Protein AF-A0A7Z0JDM2-F1 (afdb_monomer_lite)

pLDDT: mean 87.89, std 12.02, range [37.66, 98.0]

Organism: NCBI:txid220378

Radius of gyration: 16.86 Å; chains: 1; bounding box: 41×43×47 Å

Secondary structure (DSSP, 8-state):
-----SHHHHHHH-HHHHHHHHTTT-BGGGHHHHHTSSEEETT-PPEEEEEE-TTS-EEEEETT-TTS-EEEEETTTEEEEEESSHHHHHHHHHH-TTHHHHHHHHHHHHHHHHHHHHHHHHHHHHHHHHHHSPTTS--HHHHHHHHHHHHHHHHHHHT-----HHHHHHHHHHHHHHHGGG--EEEEETTEEEEPP-----

Structure (mmCIF, N/CA/C/O backbone):
data_AF-A0A7Z0JDM2-F1
#
_entry.id   AF-A0A7Z0JDM2-F1
#
loop_
_atom_site.group_PDB
_atom_site.id
_atom_site.type_symbol
_atom_site.label_atom_id
_atom_site.label_alt_id
_atom_site.label_comp_id
_atom_site.label_asym_id
_atom_site.label_entity_id
_atom_site.label_seq_id
_atom_site.pdbx_PDB_ins_code
_atom_site.Cartn_x
_atom_site.Cartn_y
_atom_site.Cartn_z
_atom_site.occupancy
_atom_site.B_iso_or_equiv
_atom_site.auth_seq_id
_atom_site.auth_comp_id
_atom_site.auth_asym_id
_atom_site.auth_atom_id
_atom_site.pdbx_PDB_model_num
ATOM 1 N N . MET A 1 1 ? -9.140 -25.398 14.822 1.00 37.66 1 MET A N 1
ATOM 2 C CA . MET A 1 1 ? -7.981 -25.372 13.904 1.00 37.66 1 MET A CA 1
ATOM 3 C C . MET A 1 1 ? -8.508 -25.373 12.478 1.00 37.66 1 MET A C 1
ATOM 5 O O . MET A 1 1 ? -8.767 -26.439 11.939 1.00 37.66 1 MET A O 1
ATOM 9 N N . SER A 1 2 ? -8.770 -24.189 11.921 1.00 37.97 2 SER A N 1
ATOM 10 C CA . SER A 1 2 ? -9.191 -24.043 10.524 1.00 37.97 2 SER A CA 1
ATOM 11 C C . SER A 1 2 ? -7.970 -23.630 9.716 1.00 37.97 2 SER A C 1
ATOM 13 O O . SER A 1 2 ? -7.319 -22.648 10.064 1.00 37.97 2 SER A O 1
ATOM 15 N N . ALA A 1 3 ? -7.626 -24.400 8.691 1.00 42.16 3 ALA A N 1
ATOM 16 C CA . ALA A 1 3 ? -6.575 -24.034 7.758 1.00 42.16 3 ALA A CA 1
ATOM 17 C C . ALA A 1 3 ? -7.016 -22.788 6.968 1.00 42.16 3 ALA A C 1
ATOM 19 O O . ALA A 1 3 ? -7.964 -22.860 6.201 1.00 42.16 3 ALA A O 1
ATOM 20 N N . SER A 1 4 ? -6.366 -21.650 7.214 1.00 54.22 4 SER A N 1
ATOM 21 C CA . SER A 1 4 ? -5.873 -20.684 6.219 1.00 54.22 4 SER A CA 1
ATOM 22 C C . SER A 1 4 ? -6.609 -20.546 4.867 1.00 54.22 4 SER A C 1
ATOM 24 O O . SER A 1 4 ? -5.980 -20.663 3.821 1.00 54.22 4 SER A O 1
ATOM 26 N N . THR A 1 5 ? -7.916 -20.264 4.847 1.00 66.56 5 THR A N 1
ATOM 27 C CA . THR A 1 5 ? -8.686 -20.038 3.597 1.00 66.56 5 THR A CA 1
ATOM 28 C C . THR A 1 5 ? -8.937 -18.563 3.247 1.00 66.56 5 THR A C 1
ATOM 30 O O . THR A 1 5 ? -9.593 -18.287 2.245 1.00 66.56 5 THR A O 1
ATOM 33 N N . GLY A 1 6 ? -8.443 -17.617 4.050 1.00 89.25 6 GLY A N 1
ATOM 34 C CA . GLY A 1 6 ? -8.628 -16.173 3.839 1.00 89.25 6 GLY A CA 1
ATOM 35 C C . GLY A 1 6 ? -7.642 -15.546 2.845 1.00 89.25 6 GLY A C 1
ATOM 36 O O . GLY A 1 6 ? -6.632 -16.155 2.477 1.00 89.25 6 GLY A O 1
ATOM 37 N N . LEU A 1 7 ? -7.924 -14.320 2.402 1.00 94.75 7 LEU A N 1
ATOM 38 C CA . LEU A 1 7 ? -7.002 -13.516 1.597 1.00 94.75 7 LEU A CA 1
ATOM 39 C C . LEU A 1 7 ? -5.664 -13.293 2.314 1.00 94.75 7 LEU A C 1
ATOM 41 O O . LEU A 1 7 ? -4.624 -13.479 1.690 1.00 94.75 7 LEU A O 1
ATOM 45 N N . LEU A 1 8 ? -5.669 -12.990 3.612 1.00 91.69 8 LEU A N 1
ATOM 46 C CA . LEU A 1 8 ? -4.457 -12.795 4.409 1.00 91.69 8 LEU A CA 1
ATOM 47 C C . LEU A 1 8 ? -3.573 -14.041 4.391 1.00 91.69 8 LEU A C 1
ATOM 49 O O . LEU A 1 8 ? -2.353 -13.965 4.258 1.00 91.69 8 LEU A O 1
ATOM 53 N N . ALA A 1 9 ? -4.200 -15.210 4.499 1.00 91.62 9 ALA A N 1
ATOM 54 C CA . ALA A 1 9 ? -3.488 -16.474 4.481 1.00 91.62 9 ALA A CA 1
ATOM 55 C C . ALA A 1 9 ? -2.903 -16.793 3.097 1.00 91.62 9 ALA A C 1
ATOM 57 O O . ALA A 1 9 ? -1.787 -17.303 3.013 1.00 91.62 9 ALA A O 1
ATOM 58 N N . ARG A 1 10 ? -3.624 -16.464 2.016 1.00 95.19 10 ARG A N 1
ATOM 59 C CA . ARG A 1 10 ? -3.108 -16.575 0.642 1.00 95.19 10 ARG A CA 1
ATOM 60 C C . ARG A 1 10 ? -1.957 -15.606 0.390 1.00 95.19 10 ARG A C 1
ATOM 62 O O . ARG A 1 10 ? -0.949 -16.026 -0.163 1.00 95.19 10 ARG A O 1
ATOM 69 N N . LEU A 1 11 ? -2.082 -14.362 0.853 1.00 94.50 11 LEU A N 1
ATOM 70 C CA . LEU A 1 11 ? -1.040 -13.343 0.762 1.00 94.50 11 LEU A CA 1
ATOM 71 C C . LEU A 1 11 ? 0.246 -13.819 1.449 1.00 94.50 11 LEU A C 1
ATOM 73 O O . LEU A 1 11 ? 1.285 -13.902 0.807 1.00 94.50 11 LEU A O 1
ATOM 77 N N . ARG A 1 12 ? 0.153 -14.248 2.716 1.00 92.44 12 ARG A N 1
ATOM 78 C CA . ARG A 1 12 ? 1.291 -14.780 3.494 1.00 92.44 12 ARG A CA 1
ATOM 79 C C . ARG A 1 12 ? 1.858 -16.094 2.946 1.00 92.44 12 ARG A C 1
ATOM 81 O O . ARG A 1 12 ? 3.001 -16.434 3.226 1.00 92.44 12 ARG A O 1
ATOM 88 N N . GLY A 1 13 ? 1.058 -16.864 2.211 1.00 93.94 13 GLY A N 1
ATOM 89 C CA . GLY A 1 13 ? 1.480 -18.121 1.590 1.00 93.94 13 GLY A CA 1
ATOM 90 C C . GLY A 1 13 ? 2.076 -17.968 0.187 1.00 93.94 13 GLY A C 1
ATOM 91 O O . GLY A 1 13 ? 2.618 -18.941 -0.344 1.00 93.94 13 GLY A O 1
ATOM 92 N N . SER A 1 14 ? 1.970 -16.789 -0.428 1.00 95.75 14 SER A N 1
ATOM 93 C CA . SER A 1 14 ? 2.382 -16.559 -1.811 1.00 95.75 14 SER A CA 1
ATOM 94 C C . SER A 1 14 ? 3.833 -16.098 -1.889 1.00 95.75 14 SER A C 1
ATOM 96 O O . SER A 1 14 ? 4.184 -14.999 -1.469 1.00 95.75 14 SER A O 1
ATOM 98 N N . ARG A 1 15 ? 4.685 -16.917 -2.517 1.00 95.38 15 ARG A N 1
ATOM 99 C CA . ARG A 1 15 ? 6.071 -16.524 -2.828 1.00 95.38 15 ARG A CA 1
ATOM 100 C C . ARG A 1 15 ? 6.142 -15.373 -3.825 1.00 95.38 15 ARG A C 1
ATOM 102 O O . ARG A 1 15 ? 7.099 -14.612 -3.804 1.00 95.38 15 ARG A O 1
ATOM 109 N N . LEU A 1 16 ? 5.159 -15.284 -4.722 1.00 94.69 16 LEU A N 1
ATOM 110 C CA . LEU A 1 16 ? 5.090 -14.190 -5.680 1.00 94.69 16 LEU A CA 1
ATOM 111 C C . LEU A 1 16 ? 4.701 -12.884 -4.980 1.00 94.69 16 LEU A C 1
ATOM 113 O O . LEU A 1 16 ? 5.273 -11.851 -5.308 1.00 94.69 16 LEU A O 1
ATOM 117 N N . ALA A 1 17 ? 3.780 -12.929 -4.009 1.00 96.00 17 ALA A N 1
ATOM 118 C CA . ALA A 1 17 ? 3.463 -11.762 -3.189 1.00 96.00 17 ALA A CA 1
ATOM 119 C C . ALA A 1 17 ? 4.686 -11.282 -2.407 1.00 96.00 17 ALA A C 1
ATOM 121 O O . ALA A 1 17 ? 4.984 -10.097 -2.444 1.00 96.00 17 ALA A O 1
ATOM 122 N N . ASP A 1 18 ? 5.399 -12.196 -1.750 1.00 94.75 18 ASP A N 1
ATOM 123 C CA . ASP A 1 18 ? 6.598 -11.877 -0.969 1.00 94.75 18 ASP A CA 1
ATOM 124 C C . ASP A 1 18 ? 7.678 -11.184 -1.820 1.00 94.75 18 ASP A C 1
ATOM 126 O O . ASP A 1 18 ? 8.199 -10.130 -1.454 1.00 94.75 18 ASP A O 1
ATOM 130 N N . ASP A 1 19 ? 7.942 -11.717 -3.017 1.00 93.06 19 ASP A N 1
ATOM 131 C CA . ASP A 1 19 ? 8.900 -11.134 -3.959 1.00 93.06 19 ASP A CA 1
ATOM 132 C C . ASP A 1 19 ? 8.467 -9.745 -4.463 1.00 93.06 19 ASP A C 1
ATOM 134 O O . ASP A 1 19 ? 9.267 -8.813 -4.475 1.00 93.06 19 ASP A O 1
ATOM 138 N N . VAL A 1 20 ? 7.195 -9.583 -4.844 1.00 94.38 20 VAL A N 1
ATOM 139 C CA . VAL A 1 20 ? 6.641 -8.297 -5.307 1.00 94.38 20 VAL A CA 1
ATOM 140 C C . VAL A 1 20 ? 6.650 -7.247 -4.199 1.00 94.38 20 VAL A C 1
ATOM 142 O O . VAL A 1 20 ? 7.088 -6.122 -4.421 1.00 94.38 20 VAL A O 1
ATOM 145 N N . LEU A 1 21 ? 6.182 -7.600 -3.004 1.00 94.69 21 LEU A N 1
ATOM 146 C CA . LEU A 1 21 ? 6.058 -6.664 -1.890 1.00 94.69 21 LEU A CA 1
ATOM 147 C C . LEU A 1 21 ? 7.424 -6.245 -1.338 1.00 94.69 21 LEU A C 1
ATOM 149 O O . LEU A 1 21 ? 7.584 -5.089 -0.953 1.00 94.69 21 LEU A O 1
ATOM 153 N N . THR A 1 22 ? 8.439 -7.112 -1.409 1.00 92.88 22 THR A N 1
ATOM 154 C CA . THR A 1 22 ? 9.823 -6.738 -1.076 1.00 92.88 22 THR A CA 1
ATOM 155 C C . THR A 1 22 ? 10.328 -5.592 -1.959 1.00 92.88 22 THR A C 1
ATOM 157 O O . THR A 1 22 ? 10.968 -4.667 -1.460 1.00 92.88 22 THR A O 1
ATOM 160 N N . TRP A 1 23 ? 9.986 -5.579 -3.254 1.00 90.56 23 TRP A N 1
ATOM 161 C CA . TRP A 1 23 ? 10.304 -4.450 -4.141 1.00 90.56 23 TRP A CA 1
ATOM 162 C C . TRP A 1 23 ? 9.561 -3.159 -3.792 1.00 90.56 23 TRP A C 1
ATOM 164 O O . TRP A 1 23 ? 9.927 -2.088 -4.271 1.00 90.56 23 TRP A O 1
ATOM 174 N N . HIS A 1 24 ? 8.506 -3.248 -2.990 1.00 90.94 24 HIS A N 1
ATOM 175 C CA . HIS A 1 24 ? 7.689 -2.122 -2.544 1.00 90.94 24 HIS A CA 1
ATOM 176 C C . HIS A 1 24 ? 7.980 -1.714 -1.103 1.00 90.94 24 HIS A C 1
ATOM 178 O O . HIS A 1 24 ? 7.198 -0.965 -0.524 1.00 90.94 24 HIS A O 1
ATOM 184 N N . ASP A 1 25 ? 9.092 -2.199 -0.539 1.00 91.62 25 ASP A N 1
ATOM 185 C CA . ASP A 1 25 ? 9.454 -1.990 0.861 1.00 91.62 25 ASP A CA 1
ATOM 186 C C . ASP A 1 25 ? 8.323 -2.440 1.806 1.00 91.62 25 ASP A C 1
ATOM 188 O O . ASP A 1 25 ? 7.959 -1.751 2.751 1.00 91.62 25 ASP A O 1
ATOM 192 N N . CYS A 1 26 ? 7.715 -3.594 1.516 1.00 94.06 26 CYS A N 1
ATOM 193 C CA . CYS A 1 26 ? 6.616 -4.175 2.278 1.00 94.06 26 CYS A CA 1
ATOM 194 C C . CYS A 1 26 ? 6.942 -5.641 2.617 1.00 94.06 26 CYS A C 1
ATOM 196 O O . CYS A 1 26 ? 6.910 -6.524 1.765 1.00 94.06 26 CYS A O 1
ATOM 198 N N . TYR A 1 27 ? 7.273 -5.907 3.879 1.00 94.56 27 TYR A N 1
ATOM 199 C CA . TYR A 1 27 ? 7.766 -7.202 4.354 1.00 94.56 27 TYR A CA 1
ATOM 200 C C . TYR A 1 27 ? 6.697 -7.925 5.176 1.00 94.56 27 TYR A C 1
ATOM 202 O O . TYR A 1 27 ? 6.378 -7.528 6.301 1.00 94.56 27 TYR A O 1
ATOM 210 N N . LEU A 1 28 ? 6.139 -9.005 4.620 1.00 92.88 28 LEU A N 1
ATOM 211 C CA . LEU A 1 28 ? 5.093 -9.806 5.270 1.00 92.88 28 LEU A CA 1
ATOM 212 C C . LEU A 1 28 ? 5.624 -10.640 6.446 1.00 92.88 28 LEU A C 1
ATOM 214 O O . LEU A 1 28 ? 4.902 -10.878 7.413 1.00 92.88 28 LEU A O 1
ATOM 218 N N . ASP A 1 29 ? 6.880 -11.084 6.377 1.00 90.88 29 ASP A N 1
ATOM 219 C CA . ASP A 1 29 ? 7.553 -11.871 7.420 1.00 90.88 29 ASP A CA 1
ATOM 220 C C . ASP A 1 29 ? 7.843 -11.059 8.695 1.00 90.88 29 ASP A C 1
ATOM 222 O O . ASP A 1 29 ? 8.114 -11.623 9.756 1.00 90.88 29 ASP A O 1
ATOM 226 N N . ARG A 1 30 ? 7.714 -9.734 8.603 1.00 89.25 30 ARG A N 1
ATOM 227 C CA . ARG A 1 30 ? 7.890 -8.769 9.690 1.00 89.25 30 ARG A CA 1
ATOM 228 C C . ARG A 1 30 ? 6.589 -8.363 10.373 1.00 89.25 30 ARG A C 1
ATOM 230 O O . ARG A 1 30 ? 6.607 -7.477 11.221 1.00 89.25 30 ARG A O 1
ATOM 237 N N . SER A 1 31 ? 5.465 -9.020 10.072 1.00 86.50 31 SER A N 1
ATOM 238 C CA . SER A 1 31 ? 4.156 -8.637 10.620 1.00 86.50 31 SER A CA 1
ATOM 239 C C . SER A 1 31 ? 4.101 -8.613 12.154 1.00 86.50 31 SER A C 1
ATOM 241 O O . SER A 1 31 ? 3.341 -7.833 12.709 1.00 86.50 31 SER A O 1
ATOM 243 N N . GLY A 1 32 ? 4.922 -9.422 12.838 1.00 86.19 32 GLY A N 1
ATOM 244 C CA . GLY A 1 32 ? 5.008 -9.411 14.303 1.00 86.19 32 GLY A CA 1
ATOM 245 C C . GLY A 1 32 ? 5.517 -8.086 14.880 1.00 86.19 32 GLY A C 1
ATOM 246 O O . GLY A 1 32 ? 5.096 -7.704 15.960 1.00 86.19 32 GLY A O 1
ATOM 247 N N . TYR A 1 33 ? 6.351 -7.339 14.149 1.00 87.00 33 TYR A N 1
ATOM 248 C CA . TYR A 1 33 ? 6.764 -5.998 14.574 1.00 87.00 33 TYR A CA 1
ATOM 249 C C . TYR A 1 33 ? 5.623 -4.982 14.431 1.00 87.00 33 TYR A C 1
ATOM 251 O O . TYR A 1 33 ? 5.499 -4.083 15.254 1.00 87.00 33 TYR A O 1
ATOM 259 N N . ALA A 1 34 ? 4.756 -5.152 13.426 1.00 86.44 34 ALA A N 1
ATOM 260 C CA . ALA A 1 34 ? 3.561 -4.323 13.270 1.00 86.44 34 ALA A CA 1
ATOM 261 C C . ALA A 1 34 ? 2.532 -4.562 14.393 1.00 86.44 34 ALA A C 1
ATOM 263 O O . ALA A 1 34 ? 1.812 -3.638 14.760 1.00 86.44 34 ALA A O 1
ATOM 264 N N . ASP A 1 35 ? 2.480 -5.775 14.961 1.00 86.31 35 ASP A N 1
ATOM 265 C CA . ASP A 1 35 ? 1.651 -6.092 16.138 1.00 86.31 35 ASP A CA 1
ATOM 266 C C . ASP A 1 35 ? 2.155 -5.406 17.425 1.00 86.31 35 ASP A C 1
ATOM 268 O O . ASP A 1 35 ? 1.399 -5.252 18.383 1.00 86.31 35 ASP A O 1
ATOM 272 N N . GLU A 1 36 ? 3.432 -5.014 17.466 1.00 87.44 36 GLU A N 1
ATOM 273 C CA . GLU A 1 36 ? 4.082 -4.414 18.638 1.00 87.44 36 GLU A CA 1
ATOM 274 C C . GLU A 1 36 ? 4.036 -2.878 18.638 1.00 87.44 36 GLU A C 1
ATOM 276 O O . GLU A 1 36 ? 4.445 -2.254 19.621 1.00 87.44 36 GLU A O 1
ATOM 281 N N . VAL A 1 37 ? 3.534 -2.251 17.567 1.00 86.31 37 VAL A N 1
ATOM 282 C CA . VAL A 1 37 ? 3.413 -0.789 17.504 1.00 86.31 37 VAL A CA 1
ATOM 283 C C . VAL A 1 37 ? 2.395 -0.334 18.556 1.00 86.31 37 VAL A C 1
ATOM 285 O O . VAL A 1 37 ? 1.316 -0.924 18.641 1.00 86.31 37 VAL A O 1
ATOM 288 N N . PRO A 1 38 ? 2.696 0.709 19.351 1.00 88.25 38 PRO A N 1
ATOM 289 C CA . PRO A 1 38 ? 1.828 1.197 20.424 1.00 88.25 38 PRO A CA 1
ATOM 290 C C . PRO A 1 38 ? 0.604 1.953 19.878 1.00 88.25 38 PRO A C 1
ATOM 292 O O . PRO A 1 38 ? 0.404 3.131 20.159 1.00 88.25 38 PRO A O 1
ATOM 295 N N . LEU A 1 39 ? -0.227 1.280 19.083 1.00 89.06 39 LEU A N 1
ATOM 296 C CA . LEU A 1 39 ? -1.452 1.816 18.507 1.00 89.06 39 LEU A CA 1
ATOM 297 C C . LEU A 1 39 ? -2.675 1.091 19.056 1.00 89.06 39 LEU A C 1
ATOM 299 O O . LEU A 1 39 ? -2.671 -0.118 19.281 1.00 89.06 39 LEU A O 1
ATOM 303 N N . ALA A 1 40 ? -3.763 1.834 19.199 1.00 89.94 40 ALA A N 1
ATOM 304 C CA . ALA A 1 40 ? -5.080 1.295 19.485 1.00 89.94 40 ALA A CA 1
ATOM 305 C C . ALA A 1 40 ? -6.139 2.004 18.642 1.00 89.94 40 ALA A C 1
ATOM 307 O O . ALA A 1 40 ? -5.976 3.157 18.250 1.00 89.94 40 ALA A O 1
ATOM 308 N N . LEU A 1 41 ? -7.254 1.327 18.386 1.00 89.75 41 LEU A N 1
ATOM 309 C CA . LEU A 1 41 ? -8.452 1.979 17.868 1.00 89.75 41 LEU A CA 1
ATOM 310 C C . LEU A 1 41 ? -9.274 2.516 19.038 1.00 89.75 41 LEU A C 1
ATOM 312 O O . LEU A 1 41 ? -9.423 1.826 20.047 1.00 89.75 41 LEU A O 1
ATOM 316 N N . GLU A 1 42 ? -9.872 3.701 18.892 1.00 88.56 42 GLU A N 1
ATOM 317 C CA . GLU A 1 42 ? -10.805 4.236 19.901 1.00 88.56 42 GLU A CA 1
ATOM 318 C C . GLU A 1 42 ? -11.982 3.275 20.151 1.00 88.56 42 GLU A C 1
ATOM 320 O O . GLU A 1 42 ? -12.463 3.134 21.274 1.00 88.56 42 GLU A O 1
ATOM 325 N N . SER A 1 43 ? -12.395 2.533 19.117 1.00 86.94 43 SER A N 1
ATOM 326 C CA . SER A 1 43 ? -13.428 1.497 19.212 1.00 86.94 43 SER A CA 1
ATOM 327 C C . SER A 1 43 ? -13.055 0.326 20.133 1.00 86.94 43 SER A C 1
ATOM 329 O O . SER A 1 43 ? -13.930 -0.457 20.507 1.00 86.94 43 SER A O 1
ATOM 331 N N . GLY A 1 44 ? -11.772 0.172 20.475 1.00 89.25 44 GLY A N 1
ATOM 332 C CA . GLY A 1 44 ? -11.234 -0.968 21.214 1.00 89.25 44 GLY A CA 1
ATOM 333 C C . GLY A 1 44 ? -11.106 -2.249 20.384 1.00 89.25 44 GLY A C 1
ATOM 334 O O . GLY A 1 44 ? -10.741 -3.292 20.929 1.00 89.25 44 GLY A O 1
ATOM 335 N N . GLU A 1 45 ? -11.407 -2.207 19.082 1.00 89.94 45 GLU A N 1
ATOM 336 C CA . GLU A 1 45 ? -11.144 -3.335 18.189 1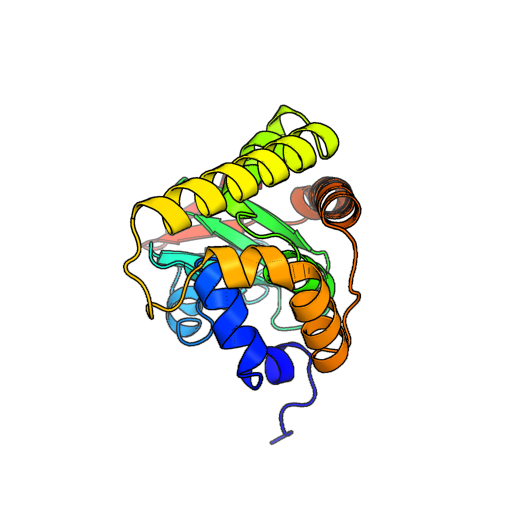.00 89.94 45 GLU A CA 1
ATOM 337 C C . GLU A 1 45 ? -9.629 -3.582 18.061 1.00 89.94 45 GLU A C 1
ATOM 339 O O . GLU A 1 45 ? -8.846 -2.627 18.060 1.00 89.94 45 GLU A O 1
ATOM 344 N N . PRO A 1 46 ? -9.189 -4.850 17.952 1.00 90.38 46 PRO A N 1
ATOM 345 C CA . PRO A 1 46 ? -7.768 -5.163 17.855 1.00 90.38 46 PRO A CA 1
ATOM 346 C C . PRO A 1 46 ? -7.175 -4.646 16.545 1.00 90.38 46 PRO A C 1
ATOM 348 O O . PRO A 1 46 ? -7.836 -4.666 15.508 1.00 90.38 46 PRO A O 1
ATOM 351 N N . LEU A 1 47 ? -5.903 -4.264 16.575 1.00 91.75 47 LEU A N 1
ATOM 352 C CA . LEU A 1 47 ? -5.095 -4.082 15.374 1.00 91.75 47 LEU A CA 1
ATOM 353 C C . LEU A 1 47 ? -4.309 -5.362 15.115 1.00 91.75 47 LEU A C 1
ATOM 355 O O . LEU A 1 47 ? -3.807 -5.985 16.047 1.00 91.75 47 LEU A O 1
ATOM 359 N N . VAL A 1 48 ? -4.251 -5.773 13.852 1.00 92.00 48 VAL A N 1
ATOM 360 C CA . VAL A 1 48 ? -3.486 -6.942 13.416 1.00 92.00 48 VAL A CA 1
ATOM 361 C C . VAL A 1 48 ? -2.444 -6.496 12.407 1.00 92.00 48 VAL A C 1
ATOM 363 O O . VAL A 1 48 ? -2.784 -5.947 11.358 1.00 92.00 48 VAL A O 1
ATOM 366 N N . GLY A 1 49 ? -1.181 -6.765 12.704 1.00 92.12 49 GLY A N 1
ATOM 367 C CA . GLY A 1 49 ? -0.047 -6.500 11.841 1.00 92.12 49 GLY A CA 1
ATOM 368 C C . GLY A 1 49 ? -0.153 -7.264 10.525 1.00 92.12 49 GLY A C 1
ATOM 369 O O . GLY A 1 49 ? -0.293 -8.493 10.484 1.00 92.12 49 GLY A O 1
ATOM 370 N N . LEU A 1 50 ? -0.075 -6.529 9.420 1.00 92.50 50 LEU A N 1
ATOM 371 C CA . LEU A 1 50 ? -0.054 -7.071 8.065 1.00 92.50 50 LEU A CA 1
ATOM 372 C C . LEU A 1 50 ? 1.386 -7.238 7.573 1.00 92.50 50 LEU A C 1
ATOM 374 O O . LEU A 1 50 ? 1.751 -8.326 7.128 1.00 92.50 50 LEU A O 1
ATOM 378 N N . ALA A 1 51 ? 2.175 -6.169 7.666 1.00 94.00 51 ALA A N 1
ATOM 379 C CA . ALA A 1 51 ? 3.545 -6.066 7.169 1.00 94.00 51 ALA A CA 1
ATOM 380 C C . ALA A 1 51 ? 4.258 -4.871 7.819 1.00 94.00 51 ALA A C 1
ATOM 382 O O . ALA A 1 51 ? 3.608 -4.030 8.443 1.00 94.00 51 ALA A O 1
ATOM 383 N N . THR A 1 52 ? 5.564 -4.740 7.594 1.00 94.19 52 THR A N 1
ATOM 384 C CA . THR A 1 52 ? 6.301 -3.496 7.874 1.00 94.19 52 THR A CA 1
ATOM 385 C C . THR A 1 52 ? 7.114 -3.046 6.674 1.00 94.19 52 THR A C 1
ATOM 387 O O . THR A 1 52 ? 7.356 -3.824 5.753 1.00 94.19 52 THR A O 1
ATOM 390 N N . THR A 1 53 ? 7.596 -1.811 6.715 1.00 92.38 53 THR A N 1
ATOM 391 C CA . THR A 1 53 ? 8.669 -1.338 5.843 1.00 92.38 53 THR A CA 1
ATOM 392 C C . THR A 1 53 ? 10.042 -1.694 6.402 1.00 92.38 53 THR A C 1
ATOM 394 O O . THR A 1 53 ? 10.172 -2.158 7.544 1.00 92.38 53 THR A O 1
ATOM 397 N N . GLY A 1 54 ? 11.094 -1.486 5.606 1.00 88.69 54 GLY A N 1
ATOM 398 C CA . GLY A 1 54 ? 12.475 -1.597 6.070 1.00 88.69 54 GLY A CA 1
ATOM 399 C C . GLY A 1 54 ? 12.812 -0.563 7.148 1.00 88.69 54 GLY A C 1
ATOM 400 O O . GLY A 1 54 ? 13.643 -0.839 8.012 1.00 88.69 54 GLY A O 1
ATOM 401 N N . GLY A 1 55 ? 12.126 0.585 7.121 1.00 86.44 55 GLY A N 1
ATOM 402 C CA . GLY A 1 55 ? 12.258 1.685 8.079 1.00 86.44 55 GLY A CA 1
ATOM 403 C C . GLY A 1 55 ? 11.422 1.551 9.357 1.00 86.44 55 GLY A C 1
ATOM 404 O O . GLY A 1 55 ? 11.537 2.405 10.225 1.00 86.44 55 GLY A O 1
ATOM 405 N N . GLY A 1 56 ? 10.607 0.499 9.500 1.00 86.75 56 GLY A N 1
ATOM 406 C CA . GLY A 1 56 ? 9.803 0.256 10.708 1.00 86.75 56 GLY A CA 1
ATOM 407 C C . GLY A 1 56 ? 8.385 0.839 10.684 1.00 86.75 56 GLY A C 1
ATOM 408 O O . GLY A 1 56 ? 7.627 0.619 11.627 1.00 86.75 56 GLY A O 1
ATOM 409 N N . ALA A 1 57 ? 7.986 1.506 9.599 1.00 90.56 57 ALA A N 1
ATOM 410 C CA . ALA A 1 57 ? 6.588 1.862 9.379 1.00 90.56 57 ALA A CA 1
ATOM 411 C C . ALA A 1 57 ? 5.743 0.592 9.194 1.00 90.56 57 ALA A C 1
ATOM 413 O O . ALA A 1 57 ? 6.247 -0.449 8.760 1.00 90.56 57 ALA A O 1
ATOM 414 N N . SER A 1 58 ? 4.466 0.651 9.554 1.00 92.94 58 SER A N 1
ATOM 415 C CA . SER A 1 58 ? 3.647 -0.545 9.749 1.00 92.94 58 SER A CA 1
ATOM 416 C C . SER A 1 58 ? 2.353 -0.505 8.955 1.00 92.94 58 SER A C 1
ATOM 418 O O . SER A 1 58 ? 1.685 0.518 8.856 1.00 92.94 58 SER A O 1
ATOM 420 N N . PHE A 1 59 ? 1.986 -1.657 8.406 1.00 94.00 59 PHE A N 1
ATOM 421 C CA . PHE A 1 59 ? 0.713 -1.896 7.742 1.00 94.00 59 PHE A CA 1
ATOM 422 C C . PHE A 1 59 ? -0.167 -2.700 8.695 1.00 94.00 59 PHE A C 1
ATOM 424 O O . PHE A 1 59 ? 0.251 -3.767 9.151 1.00 94.00 59 PHE A O 1
ATOM 431 N N . LEU A 1 60 ? -1.371 -2.218 8.999 1.00 93.81 60 LEU A N 1
ATOM 432 C CA . LEU A 1 60 ? -2.255 -2.816 9.999 1.00 93.81 60 LEU A CA 1
ATOM 433 C C . LEU A 1 60 ? -3.669 -3.029 9.450 1.00 93.81 60 LEU A C 1
ATOM 435 O O . LEU A 1 60 ? -4.159 -2.255 8.630 1.00 93.81 60 LEU A O 1
ATOM 439 N N . LEU A 1 61 ? -4.325 -4.085 9.928 1.00 93.81 61 LEU A N 1
ATOM 440 C CA . LEU A 1 61 ? -5.723 -4.429 9.676 1.00 93.81 61 LEU A CA 1
ATOM 441 C C . LEU A 1 61 ? -6.552 -4.187 10.944 1.00 93.81 61 LEU A C 1
ATOM 443 O O . LEU A 1 61 ? -6.212 -4.688 12.019 1.00 93.81 61 LEU A O 1
ATOM 447 N N . CYS A 1 62 ? -7.671 -3.480 10.815 1.00 91.69 62 CYS A N 1
ATOM 448 C CA . CYS A 1 62 ? -8.602 -3.246 11.916 1.00 91.69 62 CYS A CA 1
ATOM 449 C C . CYS A 1 62 ? -9.417 -4.510 12.240 1.00 91.69 62 CYS A C 1
ATOM 451 O O . CYS A 1 62 ? -9.868 -5.224 11.355 1.00 91.69 62 CYS A O 1
ATOM 453 N N . GLY A 1 63 ? -9.657 -4.811 13.511 1.00 81.12 63 GLY A N 1
ATOM 454 C CA . GLY A 1 63 ? -10.591 -5.851 13.958 1.00 81.12 63 GLY A CA 1
ATOM 455 C C . GLY A 1 63 ? -10.234 -7.306 13.618 1.00 81.12 63 GLY A C 1
ATOM 456 O O . GLY A 1 63 ? -11.035 -8.193 13.910 1.00 81.12 63 GLY A O 1
ATOM 457 N N . GLY A 1 64 ? -9.075 -7.580 13.005 1.00 73.00 64 GLY A N 1
ATOM 458 C CA . GLY A 1 64 ? -8.635 -8.925 12.599 1.00 73.00 64 GLY A CA 1
ATOM 459 C C . GLY A 1 64 ? -9.520 -9.637 11.562 1.00 73.00 64 GLY A C 1
ATOM 460 O O . GLY A 1 64 ? -9.278 -10.805 11.255 1.00 73.00 64 GLY A O 1
ATOM 461 N N . ASP A 1 65 ? -10.530 -8.953 11.022 1.00 84.25 65 ASP A N 1
ATOM 462 C CA . ASP A 1 65 ? -11.411 -9.425 9.951 1.00 84.25 65 ASP A CA 1
ATOM 463 C C . ASP A 1 65 ? -10.982 -8.770 8.633 1.00 84.25 65 ASP A C 1
ATOM 465 O O . ASP A 1 65 ? -10.804 -7.561 8.551 1.00 84.25 65 ASP A O 1
ATOM 469 N N . GLU A 1 66 ? -10.847 -9.566 7.575 1.00 88.75 66 GLU A N 1
ATOM 470 C CA . GLU A 1 66 ? -10.434 -9.113 6.243 1.00 88.75 66 GLU A CA 1
ATOM 471 C C . GLU A 1 66 ? -11.414 -8.115 5.607 1.00 88.75 66 GLU A C 1
ATOM 473 O O . GLU A 1 66 ? -11.071 -7.498 4.606 1.00 88.75 66 GLU A O 1
ATOM 478 N N . ARG A 1 67 ? -12.624 -7.955 6.156 1.00 89.50 67 ARG A N 1
ATOM 479 C CA . ARG A 1 67 ? -13.636 -6.975 5.713 1.00 89.50 67 ARG A CA 1
ATOM 480 C C . ARG A 1 67 ? -13.523 -5.609 6.380 1.00 89.50 67 ARG A C 1
ATOM 482 O O . ARG A 1 67 ? -14.387 -4.758 6.172 1.00 89.50 67 ARG A O 1
ATOM 489 N N . ARG A 1 68 ? -12.537 -5.437 7.250 1.00 90.00 68 ARG A N 1
ATOM 490 C CA . ARG A 1 68 ? -12.310 -4.198 7.982 1.00 90.00 68 ARG A CA 1
ATOM 491 C C . ARG A 1 68 ? -11.209 -3.379 7.320 1.00 90.00 68 ARG A C 1
ATOM 493 O O . ARG A 1 68 ? -10.363 -3.959 6.635 1.00 90.00 68 ARG A O 1
ATOM 500 N N . PRO A 1 69 ? -11.187 -2.058 7.559 1.00 93.62 69 PRO A N 1
ATOM 501 C CA . PRO A 1 69 ? -10.179 -1.198 6.973 1.00 93.62 69 PRO A CA 1
ATOM 502 C C . PRO A 1 69 ? -8.759 -1.655 7.281 1.00 93.62 69 PRO A C 1
ATOM 504 O O . PRO A 1 69 ? -8.481 -2.189 8.357 1.00 93.62 69 PRO A O 1
ATOM 507 N N . ALA A 1 70 ? -7.862 -1.392 6.341 1.00 94.19 70 ALA A N 1
ATOM 508 C CA . ALA A 1 70 ? -6.432 -1.502 6.561 1.00 94.19 70 ALA A CA 1
ATOM 509 C C . ALA A 1 70 ? -5.783 -0.138 6.349 1.00 94.19 70 ALA A C 1
ATOM 511 O O . ALA A 1 70 ? -6.238 0.661 5.524 1.00 94.19 70 ALA A O 1
ATOM 512 N N . PHE A 1 71 ? -4.718 0.131 7.090 1.00 92.94 71 PHE A N 1
ATOM 513 C CA . PHE A 1 71 ? -4.002 1.393 7.020 1.00 92.94 71 PHE A CA 1
ATOM 514 C C . PHE A 1 71 ? -2.494 1.197 7.139 1.00 92.94 71 PHE A C 1
ATOM 516 O O . PHE A 1 71 ? -2.009 0.177 7.623 1.00 92.94 71 PHE A O 1
ATOM 523 N N . TYR A 1 72 ? -1.766 2.192 6.663 1.00 92.06 72 TYR A N 1
ATOM 524 C CA . TYR A 1 72 ? -0.343 2.375 6.874 1.00 92.06 72 TYR A CA 1
ATOM 525 C C . TYR A 1 72 ? -0.138 3.421 7.968 1.00 92.06 72 TYR A C 1
ATOM 527 O O . TYR A 1 72 ? -0.878 4.401 8.022 1.00 92.06 72 TYR A O 1
ATOM 535 N N . TYR A 1 73 ? 0.845 3.204 8.828 1.00 90.00 73 TYR A N 1
ATOM 536 C CA . TYR A 1 73 ? 1.275 4.131 9.865 1.00 90.00 73 TYR A CA 1
ATOM 537 C C . TYR A 1 73 ? 2.783 4.338 9.758 1.00 90.00 73 TYR A C 1
ATOM 539 O O . TYR A 1 73 ? 3.531 3.356 9.700 1.00 90.00 73 TYR A O 1
ATOM 547 N N . ASP A 1 74 ? 3.214 5.596 9.775 1.00 84.25 74 ASP A N 1
ATOM 548 C CA . ASP A 1 74 ? 4.612 5.977 9.948 1.00 84.25 74 ASP A CA 1
ATOM 549 C C . ASP A 1 74 ? 4.837 6.736 11.258 1.00 84.25 74 ASP A C 1
ATOM 551 O O . ASP A 1 74 ? 3.924 7.294 11.861 1.00 84.25 74 ASP A O 1
ATOM 555 N N . ASP A 1 75 ? 6.091 6.758 11.701 1.00 72.06 75 ASP A N 1
ATOM 556 C CA . ASP A 1 75 ? 6.547 7.462 12.903 1.00 72.06 75 ASP A CA 1
ATOM 557 C C . ASP A 1 75 ? 6.451 8.997 12.794 1.00 72.06 75 ASP A C 1
ATOM 559 O O . ASP A 1 75 ? 6.791 9.710 13.737 1.00 72.06 75 ASP A O 1
ATOM 563 N N . ALA A 1 76 ? 5.952 9.514 11.667 1.00 62.97 76 ALA A N 1
ATOM 564 C CA . ALA A 1 76 ? 5.652 10.921 11.438 1.00 62.97 76 ALA A CA 1
ATOM 565 C C . ALA A 1 76 ? 4.240 11.320 11.915 1.00 62.97 76 ALA A C 1
ATOM 567 O O . ALA A 1 76 ? 3.694 12.327 11.456 1.00 62.97 76 ALA A O 1
ATOM 568 N N . ASP A 1 77 ? 3.654 10.544 12.834 1.00 65.00 77 ASP A N 1
ATOM 569 C CA . ASP A 1 77 ? 2.322 10.758 13.410 1.00 65.00 77 ASP A CA 1
ATOM 570 C C . ASP A 1 77 ? 1.213 10.835 12.352 1.00 65.00 77 ASP A C 1
ATOM 572 O O . ASP A 1 77 ? 0.264 11.613 12.481 1.00 65.00 77 ASP A O 1
ATOM 576 N N . SER A 1 78 ? 1.320 10.032 11.291 1.00 73.69 78 SER A N 1
ATOM 577 C CA . SER A 1 78 ? 0.324 10.008 10.228 1.00 73.69 78 SER A CA 1
ATOM 578 C C . SER A 1 78 ? -0.176 8.599 9.939 1.00 73.69 78 SER A C 1
ATOM 580 O O . SER A 1 78 ? 0.529 7.597 10.071 1.00 73.69 78 SER A O 1
ATOM 582 N N . VAL A 1 79 ? -1.450 8.524 9.561 1.00 84.25 79 VAL A N 1
ATOM 583 C CA . VAL A 1 79 ? -2.080 7.292 9.094 1.00 84.25 79 VAL A CA 1
ATOM 584 C C . VAL A 1 79 ? -2.500 7.489 7.642 1.00 84.25 79 VAL A C 1
ATOM 586 O O . VAL A 1 79 ? -2.984 8.546 7.251 1.00 84.25 79 VAL A O 1
ATOM 589 N N . LEU A 1 80 ? -2.349 6.464 6.818 1.00 88.44 80 LEU A N 1
ATOM 590 C CA . LEU A 1 80 ? -2.901 6.424 5.472 1.00 88.44 80 LEU A CA 1
ATOM 591 C C . LEU A 1 80 ? -3.861 5.246 5.392 1.00 88.44 80 LEU A C 1
ATOM 593 O O . LEU A 1 80 ? -3.437 4.095 5.464 1.00 88.44 80 LEU A O 1
ATOM 597 N N . VAL A 1 81 ? -5.156 5.512 5.223 1.00 92.50 81 VAL A N 1
ATOM 598 C CA . VAL A 1 81 ? -6.129 4.440 4.980 1.00 92.50 81 VAL A CA 1
ATOM 599 C C . VAL A 1 81 ? -5.852 3.844 3.610 1.00 92.50 81 VAL A C 1
ATOM 601 O O . VAL A 1 81 ? -5.964 4.537 2.607 1.00 92.50 81 VAL A O 1
ATOM 604 N N . LEU A 1 82 ? -5.516 2.559 3.569 1.00 93.00 82 LEU A N 1
ATOM 605 C CA . LEU A 1 82 ? -5.202 1.836 2.341 1.00 93.00 82 LEU A CA 1
ATOM 606 C C . LEU A 1 82 ? -6.435 1.187 1.720 1.00 93.00 82 LEU A C 1
ATOM 608 O O . LEU A 1 82 ? -6.428 0.871 0.542 1.00 93.00 82 LEU A O 1
ATOM 612 N N . GLY A 1 83 ? -7.499 0.959 2.480 1.00 92.88 83 GLY A N 1
ATOM 613 C CA . GLY A 1 83 ? -8.704 0.344 1.937 1.00 92.88 83 GLY A CA 1
ATOM 614 C C . GLY A 1 83 ? -9.799 0.192 2.977 1.00 92.88 83 GLY A C 1
ATOM 615 O O . GLY A 1 83 ? -9.529 0.219 4.177 1.00 92.88 83 GLY A O 1
ATOM 616 N N . ARG A 1 84 ? -11.034 -0.010 2.511 1.00 94.69 84 ARG A N 1
ATOM 617 C CA . ARG A 1 84 ? -12.190 -0.401 3.342 1.00 94.69 84 ARG A CA 1
ATOM 618 C C . ARG A 1 84 ? -12.082 -1.827 3.857 1.00 94.69 84 ARG A C 1
ATOM 620 O O . ARG A 1 84 ? -12.695 -2.163 4.864 1.00 94.69 84 ARG A O 1
ATOM 627 N N . ASP A 1 85 ? -11.329 -2.648 3.142 1.00 94.94 85 ASP A N 1
ATOM 628 C CA . ASP A 1 85 ? -11.096 -4.048 3.433 1.00 94.94 85 ASP A CA 1
ATOM 629 C C . ASP A 1 85 ? -9.667 -4.449 3.027 1.00 94.94 85 ASP A C 1
ATOM 631 O O . ASP A 1 85 ? -8.943 -3.701 2.357 1.00 94.94 85 ASP A O 1
ATOM 635 N N . LEU A 1 86 ? -9.251 -5.650 3.432 1.00 95.81 86 LEU A N 1
ATOM 636 C CA . LEU A 1 86 ? -7.942 -6.195 3.084 1.00 95.81 86 LEU A CA 1
ATOM 637 C C . LEU A 1 86 ? -7.782 -6.376 1.568 1.00 95.81 86 LEU A C 1
ATOM 639 O O . LEU A 1 86 ? -6.666 -6.288 1.065 1.00 95.81 86 LEU A O 1
ATOM 643 N N . ALA A 1 87 ? -8.865 -6.628 0.827 1.00 96.56 87 ALA A N 1
ATOM 644 C CA . ALA A 1 87 ? -8.780 -6.800 -0.618 1.00 96.56 87 ALA A CA 1
ATOM 645 C C . ALA A 1 87 ? -8.387 -5.491 -1.306 1.00 96.56 87 ALA A C 1
ATOM 647 O O . ALA A 1 87 ? -7.466 -5.500 -2.114 1.00 96.56 87 ALA A O 1
ATOM 648 N N . GLU A 1 88 ? -9.017 -4.371 -0.952 1.00 96.31 88 GLU A N 1
ATOM 649 C CA . GLU A 1 88 ? -8.649 -3.041 -1.445 1.00 96.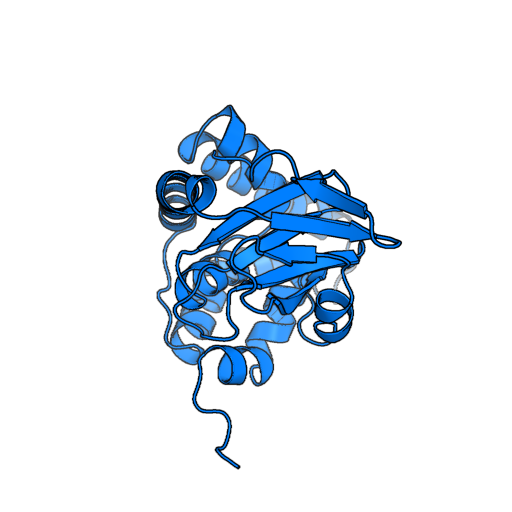31 88 GLU A CA 1
ATOM 650 C C . GLU A 1 88 ? -7.196 -2.691 -1.112 1.00 96.31 88 GLU A C 1
ATOM 652 O O . GLU A 1 88 ? -6.454 -2.261 -1.996 1.00 96.31 88 GLU A O 1
ATOM 657 N N . ALA A 1 89 ? -6.764 -2.944 0.125 1.00 96.19 89 ALA A N 1
ATOM 658 C CA . ALA A 1 89 ? -5.387 -2.678 0.525 1.00 96.19 89 ALA A CA 1
ATOM 659 C C . ALA A 1 89 ? -4.384 -3.543 -0.253 1.00 96.19 89 ALA A C 1
ATOM 661 O O . ALA A 1 89 ? -3.381 -3.033 -0.742 1.00 96.19 89 ALA A O 1
ATOM 662 N N . VAL A 1 90 ? -4.666 -4.836 -0.442 1.00 96.88 90 VAL A N 1
ATOM 663 C CA . VAL A 1 90 ? -3.801 -5.731 -1.226 1.00 96.88 90 VAL A CA 1
ATOM 664 C C . VAL A 1 90 ? -3.744 -5.312 -2.694 1.00 96.88 90 VAL A C 1
ATOM 666 O O . VAL A 1 90 ? -2.655 -5.313 -3.257 1.00 96.88 90 VAL A O 1
ATOM 669 N N . GLU A 1 91 ? -4.867 -4.916 -3.304 1.00 97.56 91 GLU A N 1
ATOM 670 C CA . GLU A 1 91 ? -4.911 -4.393 -4.681 1.00 97.56 91 GLU A CA 1
ATOM 671 C C . GLU A 1 91 ? -3.964 -3.193 -4.864 1.00 97.56 91 GLU A C 1
ATOM 673 O O . GLU A 1 91 ? -3.298 -3.084 -5.893 1.00 97.56 91 GLU A O 1
ATOM 678 N N . LEU A 1 92 ? -3.866 -2.318 -3.858 1.00 96.00 92 LEU A N 1
ATOM 679 C CA . LEU A 1 92 ? -2.933 -1.190 -3.853 1.00 96.00 92 LEU A CA 1
ATOM 680 C C . LEU A 1 92 ? -1.487 -1.625 -3.636 1.00 96.00 92 LEU A C 1
ATOM 682 O O . LEU A 1 92 ? -0.624 -1.241 -4.422 1.00 96.00 92 LEU A O 1
ATOM 686 N N . LEU A 1 93 ? -1.230 -2.445 -2.613 1.00 95.62 93 LEU A N 1
ATOM 687 C CA . LEU A 1 93 ? 0.121 -2.870 -2.242 1.00 95.62 93 LEU A CA 1
ATOM 688 C C . LEU A 1 93 ? 0.832 -3.618 -3.375 1.00 95.62 93 LEU A C 1
ATOM 690 O O . LEU A 1 93 ? 2.021 -3.413 -3.576 1.00 95.62 93 LEU A O 1
ATOM 694 N N . ILE A 1 94 ? 0.120 -4.458 -4.132 1.00 95.75 94 ILE A N 1
ATOM 695 C CA . ILE A 1 94 ? 0.711 -5.208 -5.256 1.00 95.75 94 ILE A CA 1
ATOM 696 C C . ILE A 1 94 ? 0.649 -4.451 -6.589 1.00 95.75 94 ILE A C 1
ATOM 698 O O . ILE A 1 94 ? 1.300 -4.844 -7.557 1.00 95.75 94 ILE A O 1
ATOM 702 N N . GLY A 1 95 ? -0.219 -3.440 -6.678 1.00 95.38 95 GLY A N 1
ATOM 703 C CA . GLY A 1 95 ? -0.571 -2.776 -7.930 1.00 95.38 95 GLY A CA 1
ATOM 704 C C . GLY A 1 95 ? 0.076 -1.408 -8.120 1.00 95.38 95 GLY A C 1
ATOM 705 O O . GLY A 1 95 ? 0.161 -0.947 -9.259 1.00 95.38 95 GLY A O 1
ATOM 706 N N . VAL A 1 96 ? 0.528 -0.763 -7.040 1.00 95.56 96 VAL A N 1
ATOM 707 C CA . VAL A 1 96 ? 1.106 0.587 -7.049 1.00 95.56 96 VAL A CA 1
ATOM 708 C C . VAL A 1 96 ? 2.506 0.569 -6.423 1.00 95.56 96 VAL A C 1
ATOM 710 O O . VAL A 1 96 ? 2.651 0.788 -5.219 1.00 95.56 96 VAL A O 1
ATOM 713 N N . PRO A 1 97 ? 3.558 0.351 -7.232 1.00 92.50 97 PRO A N 1
ATOM 714 C CA . PRO A 1 97 ? 4.923 0.654 -6.817 1.00 92.50 97 PRO A CA 1
ATOM 715 C C . PRO A 1 97 ? 5.023 2.070 -6.233 1.00 92.50 97 PRO A C 1
ATOM 717 O O . PRO A 1 97 ? 4.331 2.975 -6.690 1.00 92.50 97 PRO A O 1
ATOM 720 N N . TYR A 1 98 ? 5.875 2.284 -5.231 1.00 91.94 98 TYR A N 1
ATOM 721 C CA . TYR A 1 98 ? 6.064 3.603 -4.602 1.00 91.94 98 TYR A CA 1
ATOM 722 C C . TYR A 1 98 ? 4.791 4.218 -3.993 1.00 91.94 98 TYR A C 1
ATOM 724 O O . TYR A 1 98 ? 4.698 5.441 -3.881 1.00 91.94 98 TYR A O 1
ATOM 732 N N . LEU A 1 99 ? 3.811 3.396 -3.589 1.00 92.38 99 LEU A N 1
ATOM 733 C CA . LEU A 1 99 ? 2.539 3.840 -3.000 1.00 92.38 99 LEU A CA 1
ATOM 734 C C . LEU A 1 99 ? 2.724 4.926 -1.931 1.00 92.38 99 LEU A C 1
ATOM 736 O O . LEU A 1 99 ? 2.079 5.971 -1.987 1.00 92.38 99 LEU A O 1
ATOM 740 N N . ILE A 1 100 ? 3.636 4.691 -0.985 1.00 88.56 100 ILE A N 1
ATOM 741 C CA . ILE A 1 100 ? 3.919 5.632 0.102 1.00 88.56 100 ILE A CA 1
ATOM 742 C C . ILE A 1 100 ? 4.511 6.933 -0.449 1.00 88.56 100 ILE A C 1
ATOM 744 O O . ILE A 1 100 ? 4.036 8.012 -0.105 1.00 88.56 100 ILE A O 1
ATOM 748 N N . SER A 1 101 ? 5.464 6.862 -1.380 1.00 89.88 101 SER A N 1
ATOM 749 C CA . SER A 1 101 ? 6.072 8.050 -1.994 1.00 89.88 101 SER A CA 1
ATOM 750 C C . SER A 1 101 ? 5.058 8.926 -2.737 1.00 89.88 101 SER A C 1
ATOM 752 O O . SER A 1 101 ? 5.177 10.150 -2.714 1.00 89.88 101 SER A O 1
ATOM 754 N N . VAL A 1 102 ? 4.053 8.328 -3.386 1.00 93.31 102 VAL A N 1
ATOM 755 C CA . VAL A 1 102 ? 3.021 9.084 -4.120 1.00 93.31 102 VAL A CA 1
ATOM 756 C C . VAL A 1 102 ? 1.825 9.487 -3.259 1.00 93.31 102 VAL A C 1
ATOM 758 O O . VAL A 1 102 ? 1.022 10.307 -3.701 1.00 93.31 102 VAL A O 1
ATOM 761 N N . SER A 1 103 ? 1.712 8.974 -2.030 1.00 88.94 103 SER A N 1
ATOM 762 C CA . SER A 1 103 ? 0.607 9.288 -1.112 1.00 88.94 103 SER A CA 1
ATOM 763 C C . SER A 1 103 ? 0.543 10.773 -0.736 1.00 88.94 103 SER A C 1
ATOM 765 O O . SER A 1 103 ? -0.540 11.348 -0.688 1.00 88.94 103 SER A O 1
ATOM 767 N N . HIS A 1 104 ? 1.686 11.445 -0.574 1.00 85.75 104 HIS A N 1
ATOM 768 C CA . HIS A 1 104 ? 1.709 12.888 -0.322 1.00 85.75 104 HIS A CA 1
ATOM 769 C C . HIS A 1 104 ? 1.235 13.697 -1.533 1.00 85.75 104 HIS A C 1
ATOM 771 O O . HIS A 1 104 ? 0.522 14.688 -1.384 1.00 85.75 104 HIS A O 1
ATOM 777 N N . THR A 1 105 ? 1.608 13.278 -2.747 1.00 91.50 105 THR A N 1
ATOM 778 C CA . THR A 1 105 ? 1.097 13.900 -3.977 1.00 91.50 105 THR A CA 1
ATOM 779 C C . THR A 1 105 ? -0.400 13.667 -4.107 1.00 91.50 105 THR A C 1
ATOM 781 O O . THR A 1 105 ? -1.125 14.605 -4.426 1.00 91.50 105 THR A O 1
ATOM 784 N N . LEU A 1 106 ? -0.863 12.450 -3.806 1.00 91.81 106 LEU A N 1
ATOM 785 C CA . LEU A 1 106 ? -2.282 12.119 -3.762 1.00 91.81 106 LEU A CA 1
ATOM 786 C C . LEU A 1 106 ? -3.017 13.074 -2.823 1.00 91.81 106 LEU A C 1
ATOM 788 O O . LEU A 1 106 ? -4.017 13.646 -3.240 1.00 91.81 106 LEU A O 1
ATOM 792 N N . ALA A 1 107 ? -2.461 13.316 -1.633 1.00 86.25 107 ALA A N 1
ATOM 793 C CA . ALA A 1 107 ? -3.101 14.142 -0.623 1.00 86.25 107 ALA A CA 1
ATOM 794 C C . ALA A 1 107 ? -3.057 15.655 -0.840 1.00 86.25 107 ALA A C 1
ATOM 796 O O . ALA A 1 107 ? -3.873 16.399 -0.304 1.00 86.25 107 ALA A O 1
ATOM 797 N N . GLY A 1 108 ? -2.087 16.140 -1.609 1.00 87.44 108 GLY A N 1
ATOM 798 C CA . GLY A 1 108 ? -1.999 17.561 -1.935 1.00 87.44 108 GLY A CA 1
ATOM 799 C C . GLY A 1 108 ? -2.651 17.931 -3.265 1.00 87.44 108 GLY A C 1
ATOM 800 O O . GLY A 1 108 ? -3.022 19.088 -3.463 1.00 87.44 108 GLY A O 1
ATOM 801 N N . GLN A 1 109 ? -2.701 16.992 -4.214 1.00 93.19 109 GLN A N 1
ATOM 802 C CA . GLN A 1 109 ? -2.920 17.288 -5.635 1.00 93.19 109 GLN A CA 1
ATOM 803 C C . GLN A 1 109 ? -3.875 16.305 -6.338 1.00 93.19 109 GLN A C 1
ATOM 805 O O . GLN A 1 109 ? -4.183 16.504 -7.515 1.00 93.19 109 GLN A O 1
ATOM 810 N N . GLY A 1 110 ? -4.369 15.275 -5.643 1.00 93.38 110 GLY A N 1
ATOM 811 C CA . GLY A 1 110 ? -5.345 14.310 -6.157 1.00 93.38 110 GLY A CA 1
ATOM 812 C C . GLY A 1 110 ? -4.754 13.179 -7.008 1.00 93.38 110 GLY A C 1
ATOM 813 O O . GLY A 1 110 ? -3.561 13.140 -7.332 1.00 93.38 110 GLY A O 1
ATOM 814 N N . ALA A 1 111 ? -5.609 12.221 -7.388 1.00 95.62 111 ALA A N 1
ATOM 815 C CA . ALA A 1 111 ? -5.177 10.977 -8.032 1.00 95.62 111 ALA A CA 1
ATOM 816 C C . ALA A 1 111 ? -4.518 11.144 -9.404 1.00 95.62 111 ALA A C 1
ATOM 818 O O . ALA A 1 111 ? -3.658 10.337 -9.769 1.00 95.62 111 ALA A O 1
ATOM 819 N N . GLU A 1 112 ? -4.888 12.167 -10.175 1.00 96.81 112 GLU A N 1
ATOM 820 C CA . GLU A 1 112 ? -4.274 12.417 -11.484 1.00 96.81 112 GLU A CA 1
ATOM 821 C C . GLU A 1 112 ? -2.799 12.816 -11.333 1.00 96.81 112 GLU A C 1
ATOM 823 O O . GLU A 1 112 ? -1.928 12.215 -11.966 1.00 96.81 112 GLU A O 1
ATOM 828 N N . ALA A 1 113 ? -2.504 13.747 -10.421 1.00 97.31 113 ALA A N 1
ATOM 829 C CA . ALA A 1 113 ? -1.139 1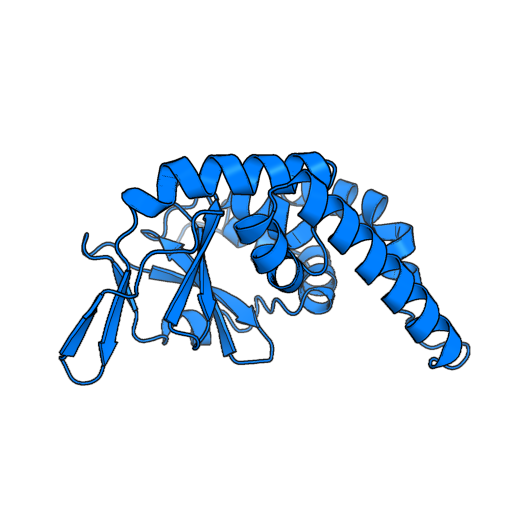4.164 -10.117 1.00 97.31 113 ALA A CA 1
ATOM 830 C C . ALA A 1 113 ? -0.314 13.017 -9.516 1.00 97.31 113 ALA A C 1
ATOM 832 O O . ALA A 1 113 ? 0.826 12.799 -9.921 1.00 97.31 113 ALA A O 1
ATOM 833 N N . ALA A 1 114 ? -0.901 12.226 -8.612 1.00 97.00 114 ALA A N 1
ATOM 834 C CA . ALA A 1 114 ? -0.239 11.048 -8.053 1.0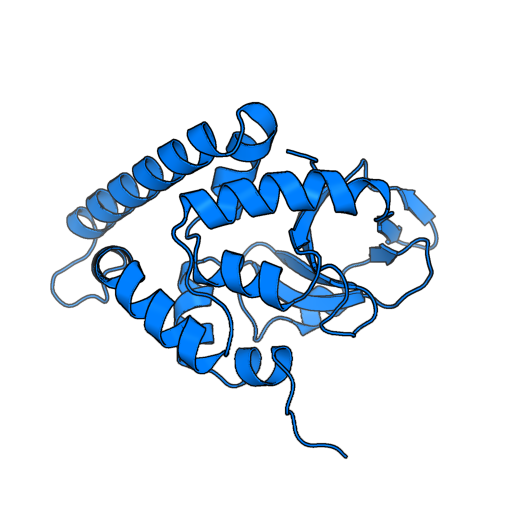0 97.00 114 ALA A CA 1
ATOM 835 C C . ALA A 1 114 ? 0.070 9.986 -9.123 1.00 97.00 114 ALA A C 1
ATOM 837 O O . ALA A 1 114 ? 1.134 9.371 -9.097 1.00 97.00 114 ALA A O 1
ATOM 838 N N . THR A 1 115 ? -0.821 9.804 -10.105 1.00 98.00 115 THR A N 1
ATOM 839 C CA . THR A 1 115 ? -0.593 8.901 -11.245 1.00 98.00 115 THR A CA 1
ATOM 840 C C . THR A 1 115 ? 0.576 9.379 -12.105 1.00 98.00 115 THR A C 1
ATOM 842 O O . THR A 1 115 ? 1.422 8.570 -12.491 1.00 98.00 115 THR A O 1
ATOM 845 N N . ALA A 1 116 ? 0.639 10.681 -12.399 1.00 98.00 116 ALA A N 1
ATOM 846 C CA . ALA A 1 116 ? 1.752 11.266 -13.139 1.00 98.00 116 ALA A CA 1
ATOM 847 C C . ALA A 1 116 ? 3.070 11.106 -12.367 1.00 98.00 116 ALA A C 1
ATOM 849 O O . ALA A 1 116 ? 4.043 10.593 -12.918 1.00 98.00 116 ALA A O 1
ATOM 850 N N . ARG A 1 117 ? 3.071 11.424 -11.065 1.00 97.81 117 ARG A N 1
ATOM 851 C CA . ARG A 1 117 ? 4.248 11.275 -10.202 1.00 97.81 117 ARG A CA 1
ATOM 852 C C . ARG A 1 117 ? 4.726 9.828 -10.105 1.00 97.81 117 ARG A C 1
ATOM 854 O O . ARG A 1 117 ? 5.924 9.573 -10.157 1.00 97.81 117 ARG A O 1
ATOM 861 N N . HIS A 1 118 ? 3.803 8.875 -10.009 1.00 97.06 118 HIS A N 1
ATOM 862 C CA . HIS A 1 118 ? 4.128 7.452 -10.060 1.00 97.06 118 HIS A CA 1
ATOM 863 C C . HIS A 1 118 ? 4.848 7.083 -11.366 1.00 97.06 118 HIS A C 1
ATOM 865 O O . HIS A 1 118 ? 5.842 6.361 -11.346 1.00 97.06 118 HIS A O 1
ATOM 871 N N . ALA A 1 119 ? 4.357 7.568 -12.511 1.00 97.06 119 ALA A N 1
ATOM 872 C CA . ALA A 1 119 ? 4.985 7.289 -13.800 1.00 97.06 119 ALA A CA 1
ATOM 873 C C . ALA A 1 119 ? 6.404 7.877 -13.897 1.00 97.06 119 ALA A C 1
ATOM 875 O O . ALA A 1 119 ? 7.284 7.219 -14.449 1.00 97.06 119 ALA A O 1
ATOM 876 N N . GLU A 1 120 ? 6.629 9.069 -13.335 1.00 97.44 120 GLU A N 1
ATOM 877 C CA . GLU A 1 120 ? 7.957 9.687 -13.240 1.00 97.44 120 GLU A CA 1
ATOM 878 C C . GLU A 1 120 ? 8.924 8.848 -12.400 1.00 97.44 120 GLU A C 1
ATOM 880 O O . GLU A 1 120 ? 9.990 8.502 -12.897 1.00 97.44 120 GLU A O 1
ATOM 885 N N . LEU A 1 121 ? 8.533 8.474 -11.174 1.00 96.06 121 LEU A N 1
ATOM 886 C CA . LEU A 1 121 ? 9.365 7.673 -10.263 1.00 96.06 121 LEU A CA 1
ATOM 887 C C . LEU A 1 121 ? 9.792 6.349 -10.899 1.00 96.06 121 LEU A C 1
ATOM 889 O O . LEU A 1 121 ? 10.947 5.954 -10.829 1.00 96.06 121 LEU A O 1
ATOM 893 N N . VAL A 1 122 ? 8.865 5.687 -11.588 1.00 95.38 122 VAL A N 1
ATOM 894 C CA . VAL A 1 122 ? 9.148 4.439 -12.305 1.00 95.38 122 VAL A CA 1
ATOM 895 C C . VAL A 1 122 ? 10.166 4.655 -13.420 1.00 95.38 122 VAL A C 1
ATOM 897 O O . VAL A 1 122 ? 11.035 3.814 -13.626 1.00 95.38 122 VAL A O 1
ATOM 900 N N . ALA A 1 123 ? 10.023 5.730 -14.196 1.00 95.19 123 ALA A N 1
ATOM 901 C CA . ALA A 1 123 ? 10.938 6.013 -15.296 1.00 95.19 123 ALA A CA 1
ATOM 902 C C . ALA A 1 123 ? 12.341 6.368 -14.783 1.00 95.19 123 ALA A C 1
ATOM 904 O O . ALA A 1 123 ? 13.326 5.940 -15.383 1.00 95.19 123 ALA A O 1
ATOM 905 N N . GLU A 1 124 ? 12.415 7.111 -13.677 1.00 94.56 124 GLU A N 1
ATOM 906 C CA . GLU A 1 124 ? 13.653 7.448 -12.976 1.00 94.56 124 GLU A CA 1
ATOM 907 C C . GLU A 1 124 ? 14.360 6.186 -12.469 1.00 94.56 124 GLU A C 1
ATOM 909 O O . GLU A 1 124 ? 15.504 5.950 -12.848 1.00 94.56 124 GLU A O 1
ATOM 914 N N . ASP A 1 125 ? 13.663 5.318 -11.731 1.00 92.44 125 ASP A N 1
ATOM 915 C CA . ASP A 1 125 ? 14.251 4.084 -11.197 1.00 92.44 125 ASP A CA 1
ATOM 916 C C . ASP A 1 125 ? 14.678 3.112 -12.298 1.00 92.44 125 ASP A C 1
ATOM 918 O O . ASP A 1 125 ? 15.705 2.454 -12.163 1.00 92.44 125 ASP A O 1
ATOM 922 N N . ILE A 1 126 ? 13.944 3.033 -13.417 1.00 92.25 126 ILE A N 1
ATOM 923 C CA . ILE A 1 126 ? 14.401 2.256 -14.578 1.00 92.25 126 ILE A CA 1
ATOM 924 C C . ILE A 1 126 ? 15.732 2.808 -15.096 1.00 92.25 126 ILE A C 1
ATOM 926 O O . ILE A 1 126 ? 16.643 2.026 -15.352 1.00 92.25 126 ILE A O 1
ATOM 930 N N . ALA A 1 127 ? 15.849 4.127 -15.263 1.00 91.62 127 ALA A N 1
ATOM 931 C CA . ALA A 1 127 ? 17.064 4.736 -15.791 1.00 91.62 127 ALA A CA 1
ATOM 932 C C . ALA A 1 127 ? 18.260 4.543 -14.844 1.00 91.62 127 ALA A C 1
ATOM 934 O O . ALA A 1 127 ? 19.334 4.156 -15.300 1.00 91.62 127 ALA A O 1
ATOM 935 N N . VAL A 1 128 ? 18.054 4.753 -13.539 1.00 90.88 128 VAL A N 1
ATOM 936 C CA . VAL A 1 128 ? 19.080 4.564 -12.501 1.00 90.88 128 VAL A CA 1
ATOM 937 C C . VAL A 1 128 ? 19.517 3.100 -12.425 1.00 90.88 128 VAL A C 1
ATOM 939 O O . VAL A 1 128 ? 20.708 2.804 -12.467 1.00 90.88 128 VAL A O 1
ATOM 942 N N . ASP A 1 129 ? 18.568 2.161 -12.385 1.00 89.06 129 ASP A N 1
ATOM 943 C CA . ASP A 1 129 ? 18.861 0.728 -12.292 1.00 89.06 129 ASP A CA 1
ATOM 944 C C . ASP A 1 129 ? 19.648 0.205 -13.505 1.00 89.06 129 ASP A C 1
ATOM 946 O O . ASP A 1 129 ? 20.461 -0.707 -13.353 1.00 89.06 129 ASP A O 1
ATOM 950 N N . GLU A 1 130 ? 19.438 0.768 -14.696 1.00 86.75 130 GLU A N 1
ATOM 951 C CA . GLU A 1 130 ? 20.179 0.402 -15.909 1.00 86.75 130 GLU A CA 1
ATOM 952 C C . GLU A 1 130 ? 21.580 1.010 -15.993 1.00 86.75 130 GLU A C 1
ATOM 954 O O . GLU A 1 130 ? 22.463 0.413 -16.611 1.00 86.75 130 GLU A O 1
ATOM 959 N N . GLU A 1 131 ? 21.788 2.183 -15.397 1.00 88.38 131 GLU A N 1
ATOM 960 C CA . GLU A 1 131 ? 23.102 2.822 -15.327 1.00 88.38 131 GLU A CA 1
ATOM 961 C C . GLU A 1 131 ? 23.999 2.139 -14.286 1.00 88.38 131 GLU A C 1
ATOM 963 O O . GLU A 1 131 ? 25.168 1.850 -14.563 1.00 88.38 131 GLU A O 1
ATOM 968 N N . ASP A 1 132 ? 23.439 1.834 -13.114 1.00 89.50 132 ASP A N 1
ATOM 969 C CA . ASP A 1 132 ? 24.219 1.439 -11.943 1.00 89.50 132 ASP A CA 1
ATOM 970 C C . ASP A 1 132 ? 24.448 -0.075 -11.825 1.00 89.50 132 ASP A C 1
ATOM 972 O O . ASP A 1 132 ? 25.432 -0.505 -11.209 1.00 89.50 132 ASP A O 1
ATOM 976 N N . ASN A 1 133 ? 23.577 -0.914 -12.402 1.00 82.31 133 ASN A N 1
ATOM 977 C CA . ASN A 1 133 ? 23.696 -2.360 -12.220 1.00 82.31 133 ASN A CA 1
ATOM 978 C C . ASN A 1 133 ? 24.543 -3.047 -13.299 1.00 82.31 133 ASN A C 1
ATOM 980 O O . ASN A 1 133 ? 24.323 -2.873 -14.501 1.00 82.31 133 ASN A O 1
ATOM 984 N N . PRO A 1 134 ? 25.484 -3.920 -12.894 1.00 78.00 134 PRO A N 1
ATOM 985 C CA . PRO A 1 134 ? 26.312 -4.655 -13.832 1.00 78.00 134 PRO A CA 1
ATOM 986 C C . PRO A 1 134 ? 25.507 -5.737 -14.578 1.00 78.00 134 PRO A C 1
ATOM 988 O O . PRO A 1 134 ? 24.568 -6.314 -14.019 1.00 78.00 134 PRO A O 1
ATOM 991 N N . PRO A 1 135 ? 25.935 -6.121 -15.798 1.00 73.94 135 PRO A N 1
ATOM 992 C CA . PRO A 1 135 ? 25.317 -7.216 -16.539 1.00 73.94 135 PRO A CA 1
ATOM 993 C C . PRO A 1 135 ? 25.232 -8.511 -15.717 1.00 73.94 135 PRO A C 1
ATOM 995 O O . PRO A 1 135 ? 26.241 -9.000 -15.205 1.00 73.94 135 PRO A O 1
ATOM 998 N N . GLY A 1 136 ? 24.032 -9.094 -15.638 1.00 70.12 136 GLY A N 1
ATOM 999 C CA . GLY A 1 136 ? 23.769 -10.348 -14.921 1.00 70.12 136 GLY A CA 1
ATOM 1000 C C . GLY A 1 136 ? 23.280 -10.182 -13.478 1.00 70.12 136 GLY A C 1
ATOM 1001 O O . GLY A 1 136 ? 23.000 -11.192 -12.829 1.00 70.12 136 GLY A O 1
ATOM 1002 N N . ALA A 1 137 ? 23.148 -8.949 -12.980 1.00 79.56 137 ALA A N 1
ATOM 1003 C CA . ALA A 1 137 ? 22.403 -8.661 -11.759 1.00 79.56 137 ALA A CA 1
ATOM 1004 C C . ALA A 1 137 ? 20.889 -8.852 -11.971 1.00 79.56 137 ALA A C 1
ATOM 1006 O O . ALA A 1 137 ? 20.388 -8.852 -13.096 1.00 79.56 137 ALA A O 1
ATOM 1007 N N . ARG A 1 138 ? 20.143 -9.022 -10.875 1.00 80.06 138 ARG A N 1
ATOM 1008 C CA . ARG A 1 138 ? 18.681 -8.942 -10.908 1.00 80.06 138 ARG A CA 1
ATOM 1009 C C . ARG A 1 138 ? 18.298 -7.464 -10.977 1.00 80.06 138 ARG A C 1
ATOM 1011 O O . ARG A 1 138 ? 18.378 -6.782 -9.963 1.00 80.06 138 ARG A O 1
ATOM 1018 N N . HIS A 1 139 ? 17.896 -7.007 -12.155 1.00 84.44 139 HIS A N 1
ATOM 1019 C CA . HIS A 1 139 ? 17.534 -5.615 -12.400 1.00 84.44 139 HIS A CA 1
ATOM 1020 C C . HIS A 1 139 ? 16.132 -5.297 -11.868 1.00 84.44 139 HIS A C 1
ATOM 1022 O O . HIS A 1 139 ? 15.165 -6.003 -12.174 1.00 84.44 139 HIS A O 1
ATOM 1028 N N . HIS A 1 140 ? 16.003 -4.220 -11.092 1.00 86.56 140 HIS A N 1
ATOM 1029 C CA . HIS A 1 140 ? 14.700 -3.700 -10.674 1.00 86.56 140 HIS A CA 1
ATOM 1030 C C . HIS A 1 140 ? 13.895 -3.228 -11.903 1.00 86.56 140 HIS A C 1
ATOM 1032 O O . HIS A 1 140 ? 12.675 -3.402 -11.976 1.00 86.56 140 HIS A O 1
ATOM 1038 N N . SER A 1 141 ? 14.573 -2.712 -12.930 1.00 88.06 141 SER A N 1
ATOM 1039 C CA . SER A 1 141 ? 13.957 -2.276 -14.187 1.00 88.06 141 SER A CA 1
ATOM 1040 C C . SER A 1 141 ? 13.214 -3.401 -14.925 1.00 88.06 141 SER A C 1
ATOM 1042 O O . SER A 1 141 ? 12.142 -3.159 -15.489 1.00 88.06 141 SER A O 1
ATOM 1044 N N . ASP A 1 142 ? 13.700 -4.647 -14.869 1.00 90.38 142 ASP A N 1
ATOM 1045 C CA . ASP A 1 142 ? 13.008 -5.813 -15.441 1.00 90.38 142 ASP A CA 1
ATOM 1046 C C . ASP A 1 142 ? 11.672 -6.084 -14.734 1.00 90.38 142 ASP A C 1
ATOM 1048 O O . ASP A 1 142 ? 10.654 -6.391 -15.373 1.00 90.38 142 ASP A O 1
ATOM 1052 N N . TYR A 1 143 ? 11.650 -5.929 -13.408 1.00 90.25 143 TYR A N 1
ATOM 1053 C CA . TYR A 1 143 ? 10.422 -6.0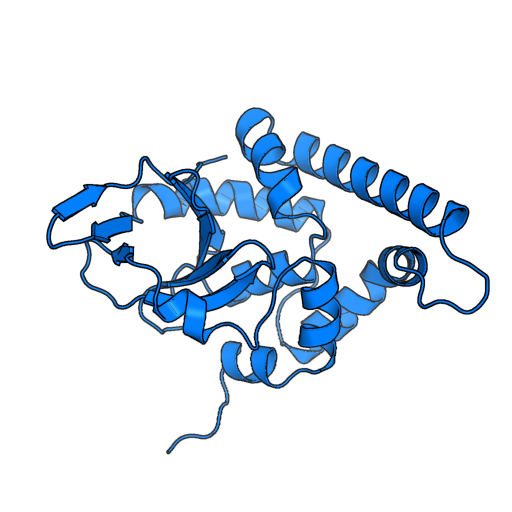07 -12.625 1.00 90.25 143 TYR A CA 1
ATOM 1054 C C . TYR A 1 143 ? 9.449 -4.887 -13.022 1.00 90.25 143 TYR A C 1
ATOM 1056 O O . TYR A 1 143 ? 8.312 -5.174 -13.399 1.00 90.25 143 TYR A O 1
ATOM 1064 N N . LEU A 1 144 ? 9.894 -3.627 -13.041 1.00 91.75 144 LEU A N 1
ATOM 1065 C CA . LEU A 1 144 ? 9.033 -2.486 -13.381 1.00 91.75 144 LEU A CA 1
ATOM 1066 C C . LEU A 1 144 ? 8.447 -2.576 -14.794 1.00 91.75 144 LEU A C 1
ATOM 1068 O O . LEU A 1 144 ? 7.292 -2.202 -15.003 1.00 91.75 144 LEU A O 1
ATOM 1072 N N . ARG A 1 145 ? 9.198 -3.118 -15.758 1.00 90.75 145 ARG A N 1
ATOM 1073 C CA . ARG A 1 145 ? 8.715 -3.351 -17.129 1.00 90.75 145 ARG A CA 1
ATOM 1074 C C . ARG A 1 145 ? 7.686 -4.470 -17.216 1.00 90.75 145 ARG A C 1
ATOM 1076 O O . ARG A 1 145 ? 6.737 -4.372 -17.990 1.00 90.75 145 ARG A O 1
ATOM 1083 N N . SER A 1 146 ? 7.863 -5.531 -16.434 1.00 92.50 146 SER A N 1
ATOM 1084 C CA . SER A 1 146 ? 6.951 -6.682 -16.410 1.00 92.50 146 SER A CA 1
ATOM 1085 C C . SER A 1 146 ? 5.791 -6.531 -15.420 1.00 92.50 146 SER A C 1
ATOM 1087 O O . SER A 1 146 ? 4.904 -7.389 -15.380 1.00 92.50 146 SER A O 1
ATOM 1089 N N . ARG A 1 147 ? 5.748 -5.431 -14.657 1.00 92.69 147 ARG A N 1
ATOM 1090 C CA . ARG A 1 147 ? 4.832 -5.236 -13.525 1.00 92.69 147 ARG A CA 1
ATOM 1091 C C . ARG A 1 147 ? 3.365 -5.466 -13.852 1.00 92.69 147 ARG A C 1
ATOM 1093 O O . ARG A 1 147 ? 2.657 -6.017 -13.029 1.00 92.69 147 ARG A O 1
ATOM 1100 N N . GLU A 1 148 ? 2.881 -5.074 -15.032 1.00 92.94 148 GLU A N 1
ATOM 1101 C CA . GLU A 1 148 ? 1.455 -5.210 -15.358 1.00 92.94 148 GLU A CA 1
ATOM 1102 C C . GLU A 1 148 ? 1.054 -6.678 -15.526 1.00 92.94 148 GLU A C 1
ATOM 1104 O O . GLU A 1 148 ? -0.043 -7.080 -15.138 1.00 92.94 148 GLU A O 1
ATOM 1109 N N . GLU A 1 149 ? 1.945 -7.492 -16.092 1.00 95.31 149 GLU A N 1
ATOM 1110 C CA . GLU A 1 149 ? 1.749 -8.937 -16.192 1.00 95.31 149 GLU A CA 1
ATOM 1111 C C . GLU A 1 149 ? 1.907 -9.595 -14.818 1.00 95.31 149 GLU A C 1
ATOM 1113 O O . GLU A 1 149 ? 1.061 -10.397 -14.421 1.00 95.31 149 GLU A O 1
ATOM 1118 N N . THR A 1 150 ? 2.940 -9.214 -14.062 1.00 94.94 150 THR A N 1
ATOM 1119 C CA . THR A 1 150 ? 3.178 -9.709 -12.699 1.00 94.94 150 THR A CA 1
ATOM 1120 C C . THR A 1 150 ? 1.999 -9.404 -11.773 1.00 94.94 150 THR A C 1
ATOM 1122 O O . THR A 1 150 ? 1.490 -10.312 -11.118 1.00 94.94 150 THR A O 1
ATOM 1125 N N . HIS A 1 151 ? 1.490 -8.172 -11.796 1.00 95.12 151 HIS A N 1
ATOM 1126 C CA . HIS A 1 151 ? 0.308 -7.742 -11.056 1.00 95.12 151 HIS A CA 1
ATOM 1127 C C . HIS A 1 151 ? -0.925 -8.551 -11.468 1.00 95.12 151 HIS A C 1
ATOM 1129 O O . HIS A 1 151 ? -1.606 -9.092 -10.602 1.00 95.12 151 HIS A O 1
ATOM 1135 N N . ARG A 1 152 ? -1.202 -8.723 -12.770 1.00 96.75 152 ARG A N 1
ATOM 1136 C CA . ARG A 1 152 ? -2.345 -9.541 -13.223 1.00 96.75 152 ARG A CA 1
ATOM 1137 C C . ARG A 1 152 ? -2.268 -10.983 -12.725 1.00 96.75 152 ARG A C 1
ATOM 1139 O O . ARG A 1 152 ? -3.282 -11.530 -12.290 1.00 96.75 152 ARG A O 1
ATOM 1146 N N . ARG A 1 153 ? -1.082 -11.593 -12.766 1.00 97.06 153 ARG A N 1
ATOM 1147 C CA . ARG A 1 153 ? -0.860 -12.957 -12.268 1.00 97.06 153 ARG A CA 1
ATOM 1148 C C . ARG A 1 153 ? -1.058 -13.048 -10.758 1.00 97.06 153 ARG A C 1
ATOM 1150 O O . ARG A 1 153 ? -1.780 -13.932 -10.304 1.00 97.06 153 ARG A O 1
ATOM 1157 N N . LEU A 1 154 ? -0.463 -12.128 -10.004 1.00 97.19 154 LEU A N 1
ATOM 1158 C CA . LEU A 1 154 ? -0.563 -12.108 -8.549 1.00 97.19 154 LEU A CA 1
ATOM 1159 C C . LEU A 1 154 ? -1.993 -11.809 -8.077 1.00 97.19 154 LEU A C 1
ATOM 1161 O O . LEU A 1 154 ? -2.508 -12.494 -7.199 1.00 97.19 154 LEU A O 1
ATOM 1165 N N . ALA A 1 155 ? -2.685 -10.862 -8.710 1.00 97.69 155 ALA A N 1
ATOM 1166 C CA . ALA A 1 155 ? -4.084 -10.569 -8.413 1.00 97.69 155 ALA A CA 1
ATOM 1167 C C . ALA A 1 155 ? -4.984 -11.796 -8.636 1.00 97.69 155 ALA A C 1
ATOM 1169 O O . ALA A 1 155 ? -5.832 -12.100 -7.798 1.00 97.69 155 ALA A O 1
ATOM 1170 N N . ALA A 1 156 ? -4.763 -12.547 -9.723 1.00 97.44 156 ALA A N 1
ATOM 1171 C CA . ALA A 1 156 ? -5.483 -13.792 -9.982 1.00 97.44 156 ALA A CA 1
ATOM 1172 C C . ALA A 1 156 ? -5.191 -14.873 -8.925 1.00 97.44 156 ALA A C 1
ATOM 1174 O O . ALA A 1 156 ? -6.118 -15.546 -8.475 1.00 97.44 156 ALA A O 1
ATOM 1175 N N . GLU A 1 157 ? -3.933 -15.016 -8.495 1.00 96.56 157 GLU A N 1
ATOM 1176 C CA . GLU A 1 157 ? -3.530 -15.940 -7.424 1.00 96.56 157 GLU A CA 1
ATOM 1177 C C . GLU A 1 157 ? -4.208 -15.599 -6.086 1.00 96.56 157 GLU A C 1
ATOM 1179 O O . GLU A 1 157 ? -4.740 -16.474 -5.395 1.00 96.56 157 GLU A O 1
ATOM 1184 N N . LEU A 1 158 ? -4.252 -14.310 -5.746 1.00 96.88 158 LEU A N 1
ATOM 1185 C CA . LEU A 1 158 ? -4.847 -13.806 -4.510 1.00 96.88 158 LEU A CA 1
ATOM 1186 C C . LEU A 1 158 ? -6.376 -13.671 -4.592 1.00 96.88 158 LEU A C 1
ATOM 1188 O O . LEU A 1 158 ? -7.040 -13.511 -3.569 1.00 96.88 158 LEU A O 1
ATOM 1192 N N . GLY A 1 159 ? -6.967 -13.784 -5.783 1.00 96.75 159 GLY A N 1
ATOM 1193 C CA . GLY A 1 159 ? -8.399 -13.586 -6.007 1.00 96.75 159 GLY A CA 1
ATOM 1194 C C . GLY A 1 159 ? -8.863 -12.155 -5.723 1.00 96.75 159 GLY A C 1
ATOM 1195 O O . GLY A 1 159 ? -9.968 -11.973 -5.212 1.00 96.75 159 GLY A O 1
ATOM 1196 N N . VAL A 1 160 ? -8.020 -11.168 -6.028 1.00 97.50 160 VAL A N 1
ATOM 1197 C CA . VAL A 1 160 ? -8.335 -9.730 -5.990 1.00 97.50 160 VAL A CA 1
ATOM 1198 C C . VAL A 1 160 ? -8.368 -9.163 -7.413 1.00 97.50 160 VAL A C 1
ATOM 1200 O O . VAL A 1 160 ? -8.066 -9.869 -8.379 1.00 97.50 160 VAL A O 1
ATOM 1203 N N . ARG A 1 161 ? -8.770 -7.902 -7.594 1.00 97.50 161 ARG A N 1
ATOM 1204 C CA . ARG A 1 161 ? -8.798 -7.300 -8.938 1.00 97.50 161 ARG A CA 1
ATOM 1205 C C . ARG A 1 161 ? -7.418 -6.809 -9.355 1.00 97.50 161 ARG A C 1
ATOM 1207 O O . ARG A 1 161 ? -6.717 -6.182 -8.577 1.00 97.50 161 ARG A O 1
ATOM 1214 N N . ALA A 1 162 ? -7.099 -6.978 -10.635 1.00 96.94 162 ALA A N 1
ATOM 1215 C CA . ALA A 1 162 ? -6.010 -6.249 -11.272 1.00 96.94 162 ALA A CA 1
ATOM 1216 C C . ALA A 1 162 ? -6.567 -4.972 -11.912 1.00 96.94 162 ALA A C 1
ATOM 1218 O O . ALA A 1 162 ? -7.226 -5.031 -12.953 1.00 96.94 162 ALA A O 1
ATOM 1219 N N . LEU A 1 163 ? -6.338 -3.826 -11.276 1.00 96.75 163 LEU A N 1
ATOM 1220 C CA . LEU A 1 163 ? -6.743 -2.512 -11.782 1.00 96.75 163 LEU A CA 1
ATOM 1221 C C . LEU A 1 163 ? -5.512 -1.712 -12.239 1.00 96.75 163 LEU A C 1
ATOM 1223 O O . LEU A 1 163 ? -4.426 -1.902 -11.693 1.00 96.75 163 LEU A O 1
ATOM 1227 N N . PRO A 1 164 ? -5.643 -0.809 -13.227 1.00 96.56 164 PRO A N 1
ATOM 1228 C CA . PRO A 1 164 ? -4.554 0.104 -13.560 1.00 96.56 164 PRO A CA 1
ATOM 1229 C C . PRO A 1 164 ? -4.276 1.060 -12.389 1.00 96.56 164 PRO A C 1
ATOM 1231 O O . PRO A 1 164 ? -5.194 1.414 -11.646 1.00 96.56 164 PRO A O 1
ATOM 1234 N N . VAL A 1 165 ? -3.029 1.530 -12.270 1.00 96.75 165 VAL A N 1
ATOM 1235 C CA . VAL A 1 165 ? -2.576 2.416 -11.176 1.00 96.75 165 VAL A CA 1
ATOM 1236 C C . VAL A 1 165 ? -3.482 3.635 -10.999 1.00 96.75 165 VAL A C 1
ATOM 1238 O O . VAL A 1 165 ? -3.860 3.959 -9.880 1.00 96.75 165 VAL A O 1
ATOM 1241 N N . SER A 1 166 ? -3.913 4.267 -12.092 1.00 97.50 166 SER A N 1
ATOM 1242 C CA . SER A 1 166 ? -4.813 5.426 -12.033 1.00 97.50 166 SER A CA 1
ATOM 1243 C C . SER A 1 166 ? -6.160 5.113 -11.377 1.00 97.50 166 SER A C 1
ATOM 1245 O O . SER A 1 166 ? -6.702 5.930 -10.635 1.00 97.50 166 SER A O 1
ATOM 1247 N N . ALA A 1 167 ? -6.704 3.917 -11.615 1.00 97.75 167 ALA A N 1
ATOM 1248 C CA . ALA A 1 167 ? -7.943 3.480 -10.986 1.00 97.75 167 ALA A CA 1
ATOM 1249 C C . ALA A 1 167 ? -7.735 3.125 -9.509 1.00 97.75 167 ALA A C 1
ATOM 1251 O O . ALA A 1 167 ? -8.615 3.412 -8.700 1.00 97.75 167 ALA A O 1
ATOM 1252 N N . LEU A 1 168 ? -6.587 2.533 -9.163 1.00 97.31 168 LEU A N 1
ATOM 1253 C CA . LEU A 1 168 ? -6.218 2.240 -7.777 1.00 97.31 168 LEU A CA 1
ATOM 1254 C C . LEU A 1 168 ? -6.065 3.528 -6.962 1.00 97.31 168 LEU A C 1
ATOM 1256 O O . LEU A 1 168 ? -6.702 3.657 -5.923 1.00 97.31 168 LEU A O 1
ATOM 1260 N N . LEU A 1 169 ? -5.313 4.510 -7.464 1.00 97.25 169 LEU A N 1
ATOM 1261 C CA . LEU A 1 169 ? -5.086 5.786 -6.780 1.00 97.25 169 LEU A CA 1
ATOM 1262 C C . LEU A 1 169 ? -6.366 6.617 -6.638 1.00 97.25 169 LEU A C 1
ATOM 1264 O O . LEU A 1 169 ? -6.627 7.148 -5.564 1.00 97.25 169 LEU A O 1
ATOM 1268 N N . ARG A 1 170 ? -7.217 6.671 -7.673 1.00 96.81 170 ARG A N 1
ATOM 1269 C CA . ARG A 1 170 ? -8.533 7.329 -7.567 1.00 96.81 170 ARG A CA 1
ATOM 1270 C C . ARG A 1 170 ? -9.407 6.676 -6.500 1.00 96.81 170 ARG A C 1
ATOM 1272 O O . ARG A 1 170 ? -10.101 7.354 -5.754 1.00 96.81 170 ARG A O 1
ATOM 1279 N N . ARG A 1 171 ? -9.377 5.349 -6.420 1.00 95.69 171 ARG A N 1
ATOM 1280 C CA . ARG A 1 171 ? -10.164 4.623 -5.428 1.00 95.69 171 ARG A CA 1
ATOM 1281 C C . ARG A 1 171 ? -9.604 4.768 -4.019 1.00 95.69 171 ARG A C 1
ATOM 1283 O O . ARG A 1 171 ? -10.396 4.843 -3.086 1.00 95.69 171 ARG A O 1
ATOM 1290 N N . LEU A 1 172 ? -8.282 4.805 -3.863 1.00 94.56 172 LEU A N 1
ATOM 1291 C CA . LEU A 1 172 ? -7.629 5.138 -2.599 1.00 94.56 172 LEU A CA 1
ATOM 1292 C C . LEU A 1 172 ? -8.092 6.516 -2.121 1.00 94.56 172 LEU A C 1
ATOM 1294 O O . LEU A 1 172 ? -8.485 6.659 -0.969 1.00 94.56 172 LEU A O 1
ATOM 1298 N N . GLU A 1 173 ? -8.137 7.491 -3.030 1.00 93.62 173 GLU A N 1
ATOM 1299 C CA . GLU A 1 173 ? -8.616 8.841 -2.744 1.00 93.62 173 GLU A CA 1
ATOM 1300 C C . GLU A 1 173 ? -10.067 8.863 -2.240 1.00 93.62 173 GLU A C 1
ATOM 1302 O O . GLU A 1 173 ? -10.365 9.426 -1.187 1.00 93.62 173 GLU A O 1
ATOM 1307 N N . GLU A 1 174 ? -10.968 8.199 -2.966 1.00 93.06 174 GLU A N 1
ATOM 1308 C CA . GLU A 1 174 ? -12.379 8.048 -2.588 1.00 93.06 174 GLU A CA 1
ATOM 1309 C C . GLU A 1 174 ? -12.527 7.325 -1.235 1.00 93.06 174 GLU A C 1
ATOM 1311 O O . GLU A 1 174 ? -13.246 7.782 -0.348 1.00 93.06 174 GLU A O 1
ATOM 1316 N N . THR A 1 175 ? -11.795 6.227 -1.051 1.00 92.38 175 THR A N 1
ATOM 1317 C CA . THR A 1 175 ? -11.864 5.376 0.144 1.00 92.38 175 THR A CA 1
ATOM 1318 C C . THR A 1 175 ? -11.357 6.090 1.384 1.00 92.38 175 THR A C 1
ATOM 1320 O O . THR A 1 175 ? -12.003 6.045 2.428 1.00 92.38 175 THR A O 1
ATOM 1323 N N . ALA A 1 176 ? -10.218 6.769 1.288 1.00 89.31 176 ALA A N 1
ATOM 1324 C CA . ALA A 1 176 ? -9.658 7.492 2.414 1.00 89.31 176 ALA A CA 1
ATOM 1325 C C . ALA A 1 176 ? -10.601 8.616 2.870 1.00 89.31 176 ALA A C 1
ATOM 1327 O O . ALA A 1 176 ? -10.801 8.776 4.069 1.00 89.31 176 ALA A O 1
ATOM 1328 N N . ARG A 1 177 ? -11.279 9.319 1.952 1.00 88.94 177 ARG A N 1
ATOM 1329 C CA . ARG A 1 177 ? -12.299 10.322 2.318 1.00 88.94 177 ARG A CA 1
ATOM 1330 C C . ARG A 1 177 ? -13.517 9.732 3.022 1.00 88.94 177 ARG A C 1
ATOM 1332 O O . ARG A 1 177 ? -14.075 10.386 3.896 1.00 88.94 177 ARG A O 1
ATOM 1339 N N . GLU A 1 178 ? -13.936 8.532 2.634 1.00 90.44 178 GLU A N 1
ATOM 1340 C CA . GLU A 1 178 ? -15.074 7.843 3.251 1.00 90.44 178 GLU A CA 1
ATOM 1341 C C . GLU A 1 178 ? -14.724 7.260 4.628 1.00 90.44 178 GLU A C 1
ATOM 1343 O O . GLU A 1 178 ? -15.507 7.383 5.563 1.00 90.44 178 GLU A O 1
ATOM 1348 N N . VAL A 1 179 ? -13.555 6.630 4.757 1.00 89.50 179 VAL A N 1
ATOM 1349 C CA . VAL A 1 179 ? -13.201 5.791 5.914 1.00 89.50 179 VAL A CA 1
ATOM 1350 C C . VAL A 1 179 ? -12.401 6.541 6.973 1.00 89.50 179 VAL A C 1
ATOM 1352 O O . VAL A 1 179 ? -12.596 6.295 8.162 1.00 89.50 179 VAL A O 1
ATOM 1355 N N . ALA A 1 180 ? -11.503 7.453 6.581 1.00 84.62 180 ALA A N 1
ATOM 1356 C CA . ALA A 1 180 ? -10.646 8.160 7.536 1.00 84.62 180 ALA A CA 1
ATOM 1357 C C . ALA A 1 180 ? -11.424 8.909 8.635 1.00 84.62 180 ALA A C 1
ATOM 1359 O O . ALA A 1 180 ? -10.977 8.861 9.780 1.00 84.62 180 ALA A O 1
ATOM 1360 N N . PRO A 1 181 ? -12.583 9.550 8.366 1.00 83.38 181 PRO A N 1
ATOM 1361 C CA . PRO A 1 181 ? -13.355 10.215 9.417 1.00 83.38 181 PRO A CA 1
ATOM 1362 C C . PRO A 1 181 ? -13.897 9.266 10.494 1.00 83.38 181 PRO A C 1
ATOM 1364 O O . PRO A 1 181 ? -14.141 9.698 11.619 1.00 83.38 181 PRO A O 1
ATOM 1367 N N . GLU A 1 182 ? -14.102 7.990 10.161 1.00 83.00 182 GLU A N 1
ATOM 1368 C CA . GLU A 1 182 ? -14.607 6.970 11.089 1.00 83.00 182 GLU A CA 1
ATOM 1369 C C . GLU A 1 182 ? -13.477 6.235 11.825 1.00 83.00 182 GLU A C 1
ATOM 1371 O O . GLU A 1 182 ? -13.716 5.581 12.842 1.00 83.00 182 GLU A O 1
ATOM 1376 N N . LEU A 1 183 ? -12.240 6.343 11.330 1.00 84.06 183 LEU A N 1
ATOM 1377 C CA . LEU A 1 183 ? -11.080 5.658 11.881 1.00 84.06 183 LEU A CA 1
ATOM 1378 C C . LEU A 1 183 ? -10.322 6.566 12.857 1.00 84.06 183 LEU A C 1
ATOM 1380 O O . LEU A 1 183 ? -9.490 7.380 12.460 1.00 84.06 183 LEU A O 1
ATOM 1384 N N . GLN A 1 184 ? -10.576 6.388 14.153 1.00 86.31 184 GLN A N 1
ATOM 1385 C CA . GLN A 1 184 ? -9.798 7.037 15.209 1.00 86.31 184 GLN A CA 1
ATOM 1386 C C . GLN A 1 184 ? -8.706 6.102 15.730 1.00 86.31 184 GLN A C 1
ATOM 1388 O O . GLN A 1 184 ? -8.991 5.110 16.408 1.00 86.31 184 GLN A O 1
ATOM 1393 N N . VAL A 1 185 ? -7.457 6.438 15.400 1.00 86.06 185 VAL A N 1
ATOM 1394 C CA . VAL A 1 185 ? -6.253 5.729 15.849 1.00 86.06 185 VAL A CA 1
ATOM 1395 C C . VAL A 1 185 ? -5.593 6.524 16.973 1.00 86.06 185 VAL A C 1
ATOM 1397 O O . VAL A 1 185 ? -5.426 7.742 16.895 1.00 86.06 185 VAL A O 1
ATOM 1400 N N . LEU A 1 186 ? -5.237 5.816 18.034 1.00 87.38 186 LEU A N 1
ATOM 1401 C CA . LEU A 1 186 ? -4.669 6.345 19.261 1.00 87.38 186 LEU A CA 1
ATOM 1402 C C . LEU A 1 186 ? -3.252 5.803 19.423 1.00 87.38 186 LEU A C 1
ATOM 1404 O O . LEU A 1 186 ? -3.039 4.601 19.285 1.00 87.38 186 LEU A O 1
ATOM 1408 N N . TRP A 1 187 ? -2.309 6.673 19.765 1.00 86.62 187 TRP A N 1
ATOM 1409 C CA . TRP A 1 187 ? -0.992 6.284 20.253 1.00 86.62 187 TRP A CA 1
ATOM 1410 C C . TRP A 1 187 ? -1.073 5.961 21.748 1.00 86.62 187 TRP A C 1
ATOM 1412 O O . TRP A 1 187 ? -1.630 6.752 22.513 1.00 86.62 187 TRP A O 1
ATOM 1422 N N . VAL A 1 188 ? -0.533 4.812 22.161 1.00 83.12 188 VAL A N 1
ATOM 1423 C CA . VAL A 1 188 ? -0.603 4.277 23.529 1.00 83.12 188 VAL A CA 1
ATOM 1424 C C . VAL A 1 188 ? 0.801 3.971 24.048 1.00 83.12 188 VAL A C 1
ATOM 1426 O O . VAL A 1 188 ? 1.263 2.835 23.985 1.00 83.12 188 VAL A O 1
ATOM 1429 N N . ASP A 1 189 ? 1.472 4.974 24.611 1.00 76.56 189 ASP A N 1
ATOM 1430 C CA . ASP A 1 189 ? 2.793 4.806 25.230 1.00 76.56 189 ASP A CA 1
ATOM 1431 C C . ASP A 1 189 ? 2.743 5.154 26.720 1.00 76.56 189 ASP A C 1
ATOM 1433 O O . ASP A 1 189 ? 2.149 6.149 27.128 1.00 76.56 189 ASP A O 1
ATOM 1437 N N . GLY A 1 190 ? 3.318 4.294 27.564 1.00 66.88 190 GLY A N 1
ATOM 1438 C CA . GLY A 1 190 ? 3.418 4.528 29.010 1.00 66.88 190 GLY A CA 1
ATOM 1439 C C . GLY A 1 190 ? 2.091 4.727 29.765 1.00 66.88 190 GLY A C 1
ATOM 1440 O O . GLY A 1 190 ? 2.118 5.129 30.927 1.00 66.88 190 GLY A O 1
ATOM 1441 N N . GLY A 1 191 ? 0.939 4.443 29.144 1.00 64.38 191 GLY A N 1
ATOM 1442 C CA . GLY A 1 191 ? -0.397 4.716 29.691 1.00 64.38 191 GLY A CA 1
ATOM 1443 C C . GLY A 1 191 ? -0.987 6.075 29.293 1.00 64.38 191 GLY A C 1
ATOM 1444 O O . GLY A 1 191 ? -2.119 6.369 29.680 1.00 64.38 191 GLY A O 1
ATOM 1445 N N . GLU A 1 192 ? -0.265 6.881 28.513 1.00 69.56 192 GLU A N 1
ATOM 1446 C CA . GLU A 1 192 ? -0.805 8.063 27.845 1.00 69.56 192 GLU A CA 1
ATOM 1447 C C . GLU A 1 192 ? -1.468 7.659 26.526 1.00 69.56 192 GLU A C 1
ATOM 1449 O O . GLU A 1 192 ? -0.941 6.840 25.774 1.00 69.56 192 GLU A O 1
ATOM 1454 N N . VAL A 1 193 ? -2.647 8.224 26.266 1.00 75.88 193 VAL A N 1
ATOM 1455 C CA . VAL A 1 193 ? -3.443 7.959 25.067 1.00 75.88 193 VAL A CA 1
ATOM 1456 C C . VAL A 1 193 ? -3.593 9.271 24.318 1.00 75.88 193 VAL A C 1
ATOM 1458 O O . VAL A 1 193 ? -4.301 10.166 24.780 1.00 75.88 193 VAL A O 1
ATOM 1461 N N . ASN A 1 194 ? -2.916 9.385 23.179 1.00 73.62 194 ASN A N 1
ATOM 1462 C CA . ASN A 1 194 ? -2.932 10.591 22.357 1.00 73.62 194 ASN A CA 1
ATOM 1463 C C . ASN A 1 194 ? -3.571 10.282 20.997 1.00 73.62 194 ASN A C 1
ATOM 1465 O O . ASN A 1 194 ? -3.193 9.293 20.366 1.00 73.62 194 ASN A O 1
ATOM 1469 N N . PRO A 1 195 ? -4.538 11.086 20.523 1.00 69.38 195 PRO A N 1
ATOM 1470 C CA . PRO A 1 195 ? -5.066 10.914 19.179 1.00 69.38 195 PRO A CA 1
ATOM 1471 C C . PRO A 1 195 ? -3.966 11.223 18.165 1.00 69.38 195 PRO A C 1
ATOM 1473 O O . PRO A 1 195 ? -3.312 12.264 18.259 1.00 69.38 195 PRO A O 1
ATOM 1476 N N . ILE A 1 196 ? -3.785 10.342 17.184 1.00 71.62 196 ILE A N 1
ATOM 1477 C CA . ILE A 1 196 ? -2.931 10.648 16.039 1.00 71.62 196 ILE A CA 1
ATOM 1478 C C . ILE A 1 196 ? -3.722 11.623 15.158 1.00 71.62 196 ILE A C 1
ATOM 1480 O O . ILE A 1 196 ? -4.877 11.322 14.824 1.00 71.62 196 ILE A O 1
ATOM 1484 N N . PRO A 1 197 ? -3.180 12.816 14.834 1.00 56.25 197 PRO A N 1
ATOM 1485 C CA . PRO A 1 197 ? -3.861 13.752 13.951 1.00 56.25 197 PRO A CA 1
ATOM 1486 C C . PRO A 1 197 ? -4.235 13.020 12.662 1.00 56.25 197 PRO A C 1
ATOM 1488 O O . PRO A 1 197 ? -3.435 12.255 12.134 1.00 56.25 197 PRO A O 1
ATOM 1491 N N . HIS A 1 198 ? -5.496 13.197 12.253 1.00 52.41 198 HIS A N 1
ATOM 1492 C CA . HIS A 1 198 ? -6.206 12.349 11.296 1.00 52.41 198 HIS A CA 1
ATOM 1493 C C . HIS A 1 198 ? -5.342 11.779 10.178 1.00 52.41 198 HIS A C 1
ATOM 1495 O O . HIS A 1 198 ? -4.493 12.472 9.613 1.00 52.41 198 HIS A O 1
ATOM 1501 N N . ALA A 1 199 ? -5.679 10.541 9.803 1.00 48.69 199 ALA A N 1
ATOM 1502 C CA . ALA A 1 199 ? -5.179 9.927 8.593 1.00 48.69 199 ALA A CA 1
ATOM 1503 C C . ALA A 1 199 ? -5.232 10.952 7.456 1.00 48.69 199 ALA A C 1
ATOM 1505 O O . ALA A 1 199 ? -6.261 11.619 7.320 1.00 48.69 199 ALA A O 1
ATOM 1506 N N . LEU A 1 200 ? -4.146 11.124 6.697 1.00 44.59 200 LEU A N 1
ATOM 1507 C CA . LEU A 1 200 ? -4.138 12.038 5.559 1.00 44.59 200 LEU A CA 1
ATOM 1508 C C . LEU A 1 200 ? -5.291 11.621 4.640 1.00 44.59 200 LEU A C 1
ATOM 1510 O O . LEU A 1 200 ? -5.198 10.636 3.909 1.00 44.59 200 LEU A O 1
ATOM 1514 N N .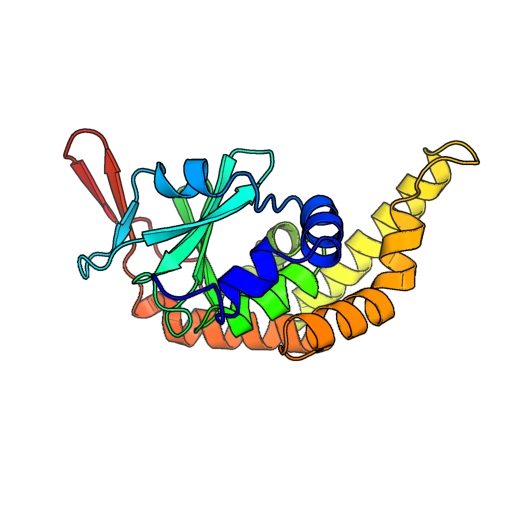 ALA A 1 201 ? -6.409 12.342 4.738 1.00 43.94 201 ALA A N 1
ATOM 1515 C CA . ALA A 1 201 ? -7.452 12.308 3.743 1.00 43.94 201 ALA A CA 1
ATOM 1516 C C . ALA A 1 201 ? -6.828 12.985 2.530 1.00 43.94 201 ALA A C 1
ATOM 1518 O O . ALA A 1 201 ? -6.367 14.125 2.658 1.00 43.94 201 ALA A O 1
ATOM 1519 N N . PRO A 1 202 ? -6.732 12.285 1.401 1.00 42.38 202 PRO A N 1
ATOM 1520 C CA . PRO A 1 202 ? -6.100 12.864 0.255 1.00 42.38 202 PRO A CA 1
ATOM 1521 C C . PRO A 1 202 ? -6.913 13.993 -0.390 1.00 42.38 202 PRO A C 1
ATOM 1523 O O . PRO A 1 202 ? -8.163 14.032 -0.238 1.00 42.38 202 PRO A O 1
#

Foldseek 3Di:
DDPQPALLSLCLVDPLNQVLLVLQQWHQVCQVLLQVAQKAWPVRAHWGWRTAGPQSWTWIFTNPAQQAWIWIGDPVLAIQTQARGVLLNSLCSLAQRCSVVLVVVCLPPNLVSSLVVSVVVLVVQLVVQVVPDDPPDDTPNVCSVCSLVSSCVVCVSSVHDNDHSSVSSNVSLVGCVVCQVVTWMWRADPNDTHTRPTHRND

Sequence (202 aa):
MSASTGLLARLRGSRLADDVLTWHDCYLDRSGYADEVPLALESGEPLVGLATTGGGASFLLCGGDERRPAFYYDDADSVLVLGRDLAEAVELLIGVPYLISVSHTLAGQGAEAATARHAELVAEDIAVDEEDNPPGARHHSDYLRSREETHRRLAAELGVRALPVSALLRRLEETAREVAPELQVLWVDGGEVNPIPHALAP